Protein AF-W4K540-F1 (afdb_monomer)

Solvent-accessible surface area (backbone atoms only — not comparable to full-atom values): 11872 Å² total; per-residue (Å²): 74,49,41,63,45,67,70,61,52,49,53,48,42,52,51,51,54,50,44,74,77,43,71,82,55,75,74,70,61,73,68,64,78,51,64,88,65,64,70,42,59,30,42,81,37,58,81,57,99,73,63,76,65,48,75,44,62,41,52,71,77,56,87,78,63,102,58,67,64,84,56,75,55,42,93,85,45,66,48,78,29,51,71,96,33,87,79,53,72,75,47,75,38,67,69,54,62,68,61,40,46,44,57,32,40,58,65,51,70,78,42,100,63,85,54,67,64,42,44,50,40,40,18,66,75,70,72,43,54,70,68,54,31,55,46,50,54,52,42,46,44,50,46,45,48,58,59,74,70,49,81,75,60,72,82,81,54,79,79,64,78,71,82,74,79,83,73,72,88,78,77,87,82,87,88,84,82,87,81,87,83,83,83,84,80,133

Nearest PDB structures (foldseek):
  2rn7-assembly1_A  TM=3.144E-01  e=6.213E+00  Shigella flexneri

pLDDT: mean 79.49, std 18.52, range [37.69, 97.5]

Organism: Heterobasidion irregulare (strain TC 32-1) (NCBI:txid747525)

Structure (mmCIF, N/CA/C/O backbone):
data_AF-W4K540-F1
#
_entry.id   AF-W4K540-F1
#
loop_
_atom_site.group_PDB
_atom_site.id
_atom_site.type_symbol
_atom_site.label_atom_id
_atom_site.label_alt_id
_atom_site.label_comp_id
_atom_site.label_asym_id
_atom_site.label_entity_id
_atom_site.label_seq_id
_atom_site.pdbx_PDB_ins_code
_atom_site.Cartn_x
_atom_site.Cartn_y
_atom_site.Cartn_z
_atom_site.occupancy
_atom_site.B_iso_or_equiv
_atom_site.auth_seq_id
_atom_site.auth_comp_id
_atom_site.auth_asym_id
_atom_site.auth_atom_id
_atom_site.pdbx_PDB_model_num
ATOM 1 N N . MET A 1 1 ? -0.107 4.001 -7.225 1.00 93.50 1 MET A N 1
ATOM 2 C CA . MET A 1 1 ? 0.087 4.135 -5.771 1.00 93.50 1 MET A CA 1
ATOM 3 C C . MET A 1 1 ? 1.095 3.100 -5.325 1.00 93.50 1 MET A C 1
ATOM 5 O O . MET A 1 1 ? 1.435 2.230 -6.113 1.00 93.50 1 MET A O 1
ATOM 9 N N . ILE A 1 2 ? 1.597 3.216 -4.105 1.00 95.56 2 ILE A N 1
ATOM 10 C CA . ILE A 1 2 ? 2.434 2.187 -3.494 1.00 95.56 2 ILE A CA 1
ATOM 11 C C . ILE A 1 2 ? 1.617 1.597 -2.349 1.00 95.56 2 ILE A C 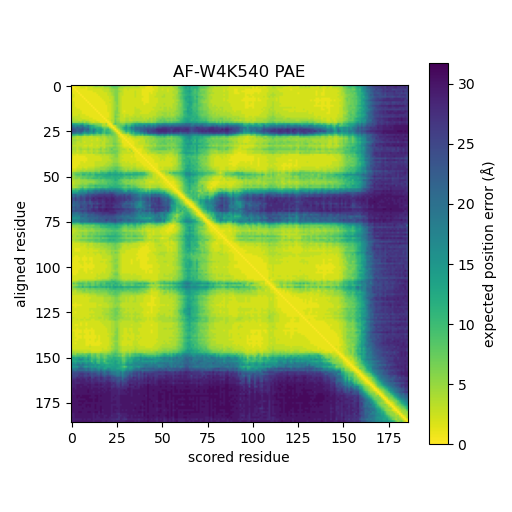1
ATOM 13 O O . ILE A 1 2 ? 0.923 2.348 -1.671 1.00 95.56 2 ILE A O 1
ATOM 17 N N . LEU A 1 3 ? 1.675 0.283 -2.161 1.00 97.00 3 LEU A N 1
ATOM 18 C CA . LEU A 1 3 ? 1.067 -0.397 -1.024 1.00 97.00 3 LEU A CA 1
ATOM 19 C C . LEU A 1 3 ? 2.137 -1.113 -0.194 1.00 97.00 3 LEU A C 1
ATOM 21 O O . LEU A 1 3 ? 3.110 -1.622 -0.767 1.00 97.00 3 LEU A O 1
ATOM 25 N N . PRO A 1 4 ? 1.979 -1.156 1.140 1.00 97.50 4 PRO A N 1
ATOM 26 C CA . PRO A 1 4 ? 2.733 -2.080 1.973 1.00 97.50 4 PRO A CA 1
ATOM 27 C C . PRO A 1 4 ? 2.310 -3.528 1.699 1.00 97.50 4 PRO A C 1
ATOM 29 O O . PRO A 1 4 ? 1.394 -3.807 0.923 1.00 97.50 4 PRO A O 1
ATOM 32 N N . THR A 1 5 ? 3.021 -4.461 2.315 1.00 96.50 5 THR A N 1
ATOM 33 C CA . THR A 1 5 ? 2.683 -5.883 2.274 1.00 96.50 5 THR A CA 1
ATOM 34 C C . THR A 1 5 ? 1.376 -6.182 3.017 1.00 96.50 5 THR A C 1
ATOM 36 O O . THR A 1 5 ? 0.914 -5.383 3.833 1.00 96.50 5 THR A O 1
ATOM 39 N N . LEU A 1 6 ? 0.762 -7.333 2.719 1.00 96.56 6 LEU A N 1
ATOM 40 C CA . LEU A 1 6 ? -0.530 -7.727 3.296 1.00 96.56 6 LEU A CA 1
ATOM 41 C C . LEU A 1 6 ? -0.492 -7.833 4.820 1.00 96.56 6 LEU A C 1
ATOM 43 O O . LEU A 1 6 ? -1.409 -7.354 5.469 1.00 96.56 6 LEU A O 1
ATOM 47 N N . ASP A 1 7 ? 0.586 -8.378 5.383 1.00 95.88 7 ASP A N 1
ATOM 48 C CA . ASP A 1 7 ? 0.791 -8.488 6.830 1.00 95.88 7 ASP A CA 1
ATOM 49 C C . ASP A 1 7 ? 0.720 -7.124 7.523 1.00 95.88 7 ASP A C 1
ATOM 51 O O . ASP A 1 7 ? 0.086 -6.988 8.564 1.00 95.88 7 ASP A O 1
ATOM 55 N N . ILE A 1 8 ? 1.295 -6.090 6.906 1.00 96.06 8 ILE A N 1
ATOM 56 C CA . ILE A 1 8 ? 1.246 -4.731 7.437 1.00 96.06 8 ILE A CA 1
ATOM 57 C C . ILE A 1 8 ? -0.166 -4.145 7.331 1.00 96.06 8 ILE A C 1
ATOM 59 O O . ILE A 1 8 ? -0.617 -3.475 8.259 1.00 96.06 8 ILE A O 1
ATOM 63 N N . ILE A 1 9 ? -0.872 -4.379 6.220 1.00 96.81 9 ILE A N 1
ATOM 64 C CA . ILE A 1 9 ? -2.261 -3.919 6.054 1.00 96.81 9 ILE A CA 1
ATOM 65 C C . ILE A 1 9 ? -3.165 -4.587 7.095 1.00 96.81 9 ILE A C 1
ATOM 67 O O . ILE A 1 9 ? -3.926 -3.897 7.770 1.00 96.81 9 ILE A O 1
ATOM 71 N N . ASP A 1 10 ? -3.037 -5.901 7.264 1.00 95.81 10 ASP A N 1
ATOM 72 C CA . ASP A 1 10 ? -3.840 -6.699 8.190 1.00 95.81 10 ASP A CA 1
ATOM 73 C C . ASP A 1 10 ? -3.582 -6.300 9.641 1.00 95.81 10 ASP A C 1
ATOM 75 O O . ASP A 1 10 ? -4.521 -6.039 10.388 1.00 95.81 10 ASP A O 1
ATOM 79 N N . MET A 1 11 ? -2.317 -6.109 10.009 1.00 94.81 11 MET A N 1
ATOM 80 C CA . MET A 1 11 ? -1.914 -5.576 11.308 1.00 94.81 11 MET A CA 1
ATOM 81 C C . MET A 1 11 ? -2.556 -4.210 11.605 1.00 94.81 11 MET A C 1
ATOM 83 O O . MET A 1 11 ? -3.033 -3.976 12.719 1.00 94.81 11 MET A O 1
ATOM 87 N N . PHE A 1 12 ? -2.609 -3.299 10.625 1.00 94.94 12 PHE A N 1
ATOM 88 C CA . PHE A 1 12 ? -3.301 -2.019 10.793 1.00 94.94 12 PHE A CA 1
ATOM 89 C C . PHE A 1 12 ? -4.811 -2.173 10.914 1.00 94.94 12 PHE A C 1
ATOM 91 O O . PHE A 1 12 ? -5.433 -1.501 11.738 1.00 94.94 12 PHE A O 1
ATOM 98 N N . HIS A 1 13 ? -5.401 -3.045 10.106 1.00 93.69 13 HIS A N 1
ATOM 99 C CA . HIS A 1 13 ? -6.828 -3.307 10.148 1.00 93.69 13 HIS A CA 1
ATOM 100 C C . HIS A 1 13 ? -7.242 -3.894 11.507 1.00 93.69 13 HIS A C 1
ATOM 102 O O . HIS A 1 13 ? -8.195 -3.414 12.121 1.00 93.69 13 HIS A O 1
ATOM 108 N N . ASP A 1 14 ? -6.489 -4.859 12.032 1.00 92.38 14 ASP A N 1
ATOM 109 C CA . ASP A 1 14 ? -6.728 -5.457 13.346 1.00 92.38 14 ASP A CA 1
ATOM 110 C C . ASP A 1 14 ? -6.569 -4.435 14.469 1.00 92.38 14 ASP A C 1
ATOM 112 O O . ASP A 1 14 ? -7.409 -4.357 15.368 1.00 92.38 14 ASP A O 1
ATOM 116 N N . ARG A 1 15 ? -5.554 -3.571 14.374 1.00 90.06 15 ARG A N 1
ATOM 117 C CA . ARG A 1 15 ? -5.385 -2.451 15.301 1.00 90.06 15 ARG A CA 1
ATOM 118 C C . ARG A 1 15 ? -6.611 -1.535 15.327 1.00 90.06 15 ARG A C 1
ATOM 120 O O . ARG A 1 15 ? -7.055 -1.159 16.409 1.00 90.06 15 ARG A O 1
ATOM 127 N N . VAL A 1 16 ? -7.169 -1.180 14.169 1.00 90.69 16 VAL A N 1
ATOM 128 C CA . VAL A 1 16 ? -8.386 -0.351 14.097 1.00 90.69 16 VAL A CA 1
ATOM 129 C C . VAL A 1 16 ? -9.563 -1.056 14.767 1.00 90.69 16 VAL A C 1
ATOM 131 O O . VAL A 1 16 ? -10.246 -0.444 15.582 1.00 90.69 16 VAL A O 1
ATOM 134 N N . ARG A 1 17 ? -9.756 -2.358 14.516 1.00 90.00 17 ARG A N 1
ATOM 135 C CA . ARG A 1 17 ? -10.821 -3.140 15.172 1.00 90.00 17 ARG A CA 1
ATOM 136 C C . ARG A 1 17 ? -10.676 -3.171 16.693 1.00 90.00 17 ARG A C 1
ATOM 138 O O . ARG A 1 17 ? -11.679 -3.082 17.395 1.00 90.00 17 ARG A O 1
ATOM 145 N N . LEU A 1 18 ? -9.451 -3.293 17.208 1.00 87.62 18 LEU A N 1
ATOM 146 C CA . LEU A 1 18 ? -9.187 -3.275 18.650 1.00 87.62 18 LEU A CA 1
ATOM 147 C C . LEU A 1 18 ? -9.539 -1.920 19.277 1.00 87.62 18 LEU A C 1
ATOM 149 O O . LEU A 1 18 ? -10.171 -1.882 20.332 1.00 87.62 18 LEU A O 1
ATOM 153 N N . LEU A 1 19 ? -9.180 -0.818 18.613 1.00 84.50 19 LEU A N 1
ATOM 154 C CA . LEU A 1 19 ? -9.494 0.535 19.082 1.00 84.50 19 LEU A CA 1
ATOM 155 C C . LEU A 1 19 ? -10.999 0.823 19.067 1.00 84.50 19 LEU A C 1
ATOM 157 O O . LEU A 1 19 ? -11.513 1.441 19.996 1.00 84.50 19 LEU A O 1
ATOM 161 N N . GLU A 1 20 ? -11.711 0.348 18.046 1.00 85.44 20 GLU A N 1
ATOM 162 C CA . GLU A 1 20 ? -13.170 0.458 17.971 1.00 85.44 20 GLU A CA 1
ATOM 163 C C . GLU A 1 20 ? -13.872 -0.361 19.068 1.00 85.44 20 GLU A C 1
ATOM 165 O O . GLU A 1 20 ? -14.880 0.082 19.615 1.00 85.44 20 GLU A O 1
ATOM 17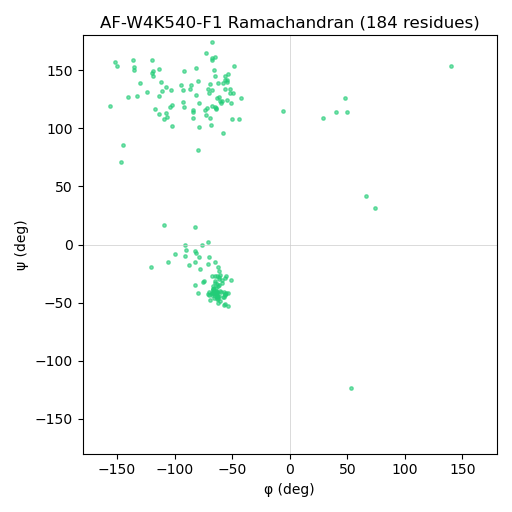0 N N . ALA A 1 21 ? -13.344 -1.543 19.409 1.00 85.62 21 ALA A N 1
ATOM 171 C CA . ALA A 1 21 ? -13.909 -2.403 20.448 1.00 85.62 21 ALA A CA 1
ATOM 172 C C . ALA A 1 21 ? -13.630 -1.894 21.874 1.00 85.62 21 ALA A C 1
ATOM 174 O O . ALA A 1 21 ? -14.440 -2.115 22.774 1.00 85.62 21 ALA A O 1
ATOM 175 N N . SER A 1 22 ? -12.492 -1.227 22.093 1.00 81.62 22 SER A N 1
ATOM 176 C CA . SER A 1 22 ? -12.092 -0.703 23.402 1.00 81.62 22 SER A CA 1
ATOM 177 C C . SER A 1 22 ? -11.338 0.631 23.272 1.00 81.62 22 SER A C 1
ATOM 179 O O . SER A 1 22 ? -10.103 0.658 23.329 1.00 81.62 22 SER A O 1
ATOM 181 N N . PRO A 1 23 ? -12.061 1.766 23.202 1.00 69.88 23 PRO A N 1
ATOM 182 C CA . PRO A 1 23 ? -11.465 3.098 23.043 1.00 69.88 23 PRO A CA 1
ATOM 183 C C . PRO A 1 23 ? -10.595 3.548 24.229 1.00 69.88 23 PRO A C 1
ATOM 185 O O . PRO A 1 23 ? -9.876 4.539 24.137 1.00 69.88 23 PRO A O 1
ATOM 188 N N . THR A 1 24 ? -10.702 2.863 25.373 1.00 61.47 24 THR A N 1
ATOM 189 C CA . THR A 1 24 ? -10.093 3.255 26.653 1.00 61.47 24 THR A CA 1
ATOM 190 C C . THR A 1 24 ? -8.621 2.860 26.777 1.00 61.47 24 THR A C 1
ATOM 192 O O . THR A 1 24 ? -7.928 3.391 27.644 1.00 61.47 24 THR A O 1
ATOM 195 N N . SER A 1 25 ? -8.101 1.972 25.916 1.00 53.97 25 SER A N 1
ATOM 196 C CA . SER A 1 25 ? -6.649 1.826 25.811 1.00 53.97 25 SER A CA 1
ATOM 197 C C . SER A 1 25 ? -6.143 3.067 25.090 1.00 53.97 25 SER A C 1
ATOM 199 O O . SER A 1 25 ? -6.455 3.235 23.911 1.00 53.97 25 SER A O 1
ATOM 201 N N . ALA A 1 26 ? -5.410 3.942 25.784 1.00 55.00 26 ALA A N 1
ATOM 202 C CA . ALA A 1 26 ? -4.642 5.005 25.144 1.00 55.00 26 ALA A CA 1
ATOM 203 C C . ALA A 1 26 ? -3.939 4.379 23.940 1.00 55.00 26 ALA A C 1
ATOM 205 O O . ALA A 1 26 ? -3.096 3.504 24.137 1.00 55.00 26 ALA A O 1
ATOM 206 N N . ALA A 1 27 ? -4.408 4.713 22.734 1.00 62.97 27 ALA A N 1
ATOM 207 C CA . ALA A 1 27 ? -4.079 3.985 21.522 1.00 62.97 27 ALA A CA 1
ATOM 208 C C . ALA A 1 27 ? -2.562 3.839 21.467 1.00 62.97 27 ALA A C 1
ATOM 210 O O . ALA A 1 27 ? -1.871 4.845 21.316 1.00 62.97 27 ALA A O 1
ATOM 211 N N . GLU A 1 28 ? -2.048 2.622 21.690 1.00 71.19 28 GLU A N 1
ATOM 212 C CA . GLU A 1 28 ? -0.606 2.433 21.846 1.00 71.19 28 GLU A CA 1
ATOM 213 C C . GLU A 1 28 ? 0.096 3.075 20.664 1.00 71.19 28 GLU A C 1
ATOM 215 O O . GLU A 1 28 ? -0.370 2.880 19.548 1.00 71.19 28 GLU A O 1
ATOM 220 N N . ASP A 1 29 ? 1.157 3.844 20.885 1.00 80.81 29 ASP A N 1
ATOM 221 C CA . ASP A 1 29 ? 1.843 4.554 19.805 1.00 80.81 29 ASP A CA 1
ATOM 222 C C . ASP A 1 29 ? 1.999 3.658 18.561 1.00 80.81 29 ASP A C 1
ATOM 224 O O . ASP A 1 29 ? 2.501 2.534 18.643 1.00 80.81 29 ASP A O 1
ATOM 228 N N . ILE A 1 30 ? 1.537 4.157 17.409 1.00 84.81 30 ILE A N 1
ATOM 229 C CA . ILE A 1 30 ? 1.604 3.465 16.120 1.00 84.81 30 ILE A CA 1
ATOM 230 C C . ILE A 1 30 ? 3.020 2.961 15.829 1.00 84.81 30 ILE A C 1
ATOM 232 O O . ILE A 1 30 ? 3.182 1.905 15.227 1.00 84.81 30 ILE A O 1
ATOM 236 N N . MET A 1 31 ? 4.043 3.658 16.324 1.00 86.94 31 MET A N 1
ATOM 237 C CA . MET A 1 31 ? 5.442 3.278 16.176 1.00 86.94 31 MET A CA 1
ATOM 238 C C . MET A 1 31 ? 5.795 1.966 16.879 1.00 86.94 31 MET A C 1
ATOM 240 O O . MET A 1 31 ? 6.634 1.220 16.374 1.00 86.94 31 MET A O 1
ATOM 244 N N . LYS A 1 32 ? 5.129 1.631 17.994 1.00 88.06 32 LYS A N 1
ATOM 245 C CA . LYS A 1 32 ? 5.320 0.345 18.688 1.00 88.06 32 LYS A CA 1
ATOM 246 C C . LYS A 1 32 ? 4.907 -0.841 17.825 1.00 88.06 32 LYS A C 1
ATOM 248 O O . LYS A 1 32 ? 5.485 -1.915 17.954 1.00 88.06 32 LYS A O 1
ATOM 253 N N . THR A 1 33 ? 3.972 -0.618 16.904 1.00 87.62 33 THR A N 1
ATOM 254 C CA . THR A 1 33 ? 3.470 -1.633 15.971 1.00 87.62 33 THR A CA 1
ATOM 255 C C . THR A 1 33 ? 4.586 -2.184 15.069 1.00 87.62 33 THR A C 1
ATOM 257 O O . THR A 1 33 ? 4.525 -3.329 14.641 1.00 87.62 33 THR A O 1
ATOM 260 N N . TYR A 1 34 ? 5.645 -1.406 14.817 1.00 89.81 34 TYR A N 1
ATOM 261 C CA . TYR A 1 34 ? 6.777 -1.832 13.984 1.00 89.81 34 TYR A CA 1
ATOM 262 C C . TYR A 1 34 ? 7.919 -2.500 14.765 1.00 89.81 34 TYR A C 1
ATOM 264 O O . TYR A 1 34 ? 8.862 -3.013 14.160 1.00 89.81 34 TYR A O 1
ATOM 272 N N . GLY A 1 35 ? 7.895 -2.451 16.101 1.00 89.19 35 GLY A N 1
ATOM 273 C CA . GLY A 1 35 ? 8.991 -2.928 16.943 1.00 89.19 35 GLY A CA 1
ATOM 274 C C . GLY A 1 35 ? 10.346 -2.306 16.570 1.00 89.19 35 GLY A C 1
ATOM 275 O O . GLY A 1 35 ? 10.519 -1.084 16.556 1.00 89.19 35 GLY A O 1
ATOM 276 N N . SER A 1 36 ? 11.329 -3.157 16.268 1.00 89.88 36 SER A N 1
ATOM 277 C CA . SER A 1 36 ? 12.676 -2.752 15.839 1.00 89.88 36 SER A CA 1
ATOM 278 C C . SER A 1 36 ? 12.829 -2.607 14.321 1.00 89.88 36 SER A C 1
ATOM 280 O O . SER A 1 36 ? 13.913 -2.247 13.856 1.00 89.88 36 SER A O 1
ATOM 282 N N . GLN A 1 37 ? 11.778 -2.855 13.533 1.00 91.94 37 GLN A N 1
ATOM 283 C CA . GLN A 1 37 ? 11.859 -2.785 12.079 1.00 91.94 37 GLN A CA 1
ATOM 284 C C . GLN A 1 37 ? 12.090 -1.342 11.609 1.00 91.94 37 GLN A C 1
ATOM 286 O O . GLN A 1 37 ? 11.448 -0.391 12.062 1.00 91.94 37 GLN A O 1
ATOM 291 N N . ARG A 1 38 ? 13.052 -1.177 10.695 1.00 91.38 38 ARG A N 1
ATOM 292 C CA . ARG A 1 38 ? 13.434 0.126 10.120 1.00 91.38 38 ARG A CA 1
ATOM 293 C C . ARG A 1 38 ? 13.271 0.199 8.610 1.00 91.38 38 ARG A C 1
ATOM 295 O O . ARG A 1 38 ? 13.240 1.303 8.077 1.00 91.38 38 ARG A O 1
ATOM 302 N N . VAL A 1 39 ? 13.195 -0.945 7.933 1.00 94.19 39 VAL A N 1
ATOM 303 C CA . VAL A 1 39 ? 13.034 -1.044 6.480 1.00 94.19 39 VAL A CA 1
ATOM 304 C C . VAL A 1 39 ? 11.798 -1.874 6.185 1.00 94.19 39 VAL A C 1
ATOM 306 O O . VAL A 1 39 ? 11.628 -2.973 6.715 1.00 94.19 39 VAL A O 1
ATOM 309 N N . PHE A 1 40 ? 10.955 -1.343 5.311 1.00 96.19 40 PHE A N 1
ATOM 310 C CA . PHE A 1 40 ? 9.679 -1.932 4.943 1.00 96.19 40 PHE A CA 1
ATOM 311 C C . PHE A 1 40 ? 9.648 -2.238 3.454 1.00 96.19 40 PHE A C 1
ATOM 313 O O . PHE A 1 40 ? 10.267 -1.545 2.640 1.00 96.19 40 PHE A O 1
ATOM 320 N N . LYS A 1 41 ? 8.922 -3.302 3.119 1.00 96.12 41 LYS A N 1
ATOM 321 C CA . LYS A 1 41 ? 8.721 -3.769 1.754 1.00 96.12 41 LYS A CA 1
ATOM 322 C C . LYS A 1 41 ? 7.427 -3.188 1.203 1.00 96.12 41 LYS A C 1
ATOM 324 O O . LYS A 1 41 ? 6.390 -3.202 1.860 1.00 96.12 41 LYS A O 1
ATOM 329 N N . TYR A 1 42 ? 7.496 -2.749 -0.041 1.00 97.19 42 TYR A N 1
ATOM 330 C CA . TYR A 1 42 ? 6.403 -2.103 -0.736 1.00 97.19 42 TYR A CA 1
ATOM 331 C C . TYR A 1 42 ? 6.256 -2.612 -2.164 1.00 97.19 42 TYR A C 1
ATOM 333 O O . TYR A 1 42 ? 7.195 -3.136 -2.776 1.00 97.19 42 TYR A O 1
ATOM 341 N N . ARG A 1 43 ? 5.062 -2.415 -2.713 1.00 95.69 43 ARG A N 1
ATOM 342 C CA . ARG A 1 43 ? 4.701 -2.791 -4.074 1.00 95.69 43 ARG A CA 1
ATOM 343 C C . ARG A 1 43 ? 4.049 -1.628 -4.812 1.00 95.69 43 ARG A C 1
ATOM 345 O O . ARG A 1 43 ? 3.233 -0.907 -4.244 1.00 95.69 43 ARG A O 1
ATOM 352 N N . LEU A 1 44 ? 4.407 -1.448 -6.080 1.00 95.44 44 LEU A N 1
ATOM 353 C CA . LEU A 1 44 ? 3.770 -0.466 -6.951 1.00 95.44 44 LEU A CA 1
ATOM 354 C C . LEU A 1 44 ? 2.460 -1.038 -7.500 1.00 95.44 44 LEU A C 1
ATOM 356 O O . LEU A 1 44 ? 2.460 -2.112 -8.084 1.00 95.44 44 LEU A O 1
ATOM 360 N N . ILE A 1 45 ? 1.376 -0.277 -7.367 1.00 94.50 45 ILE A N 1
ATOM 361 C CA . ILE A 1 45 ? 0.082 -0.544 -7.997 1.00 94.50 45 ILE A CA 1
ATOM 362 C C . ILE A 1 45 ? -0.191 0.558 -9.031 1.00 94.50 45 I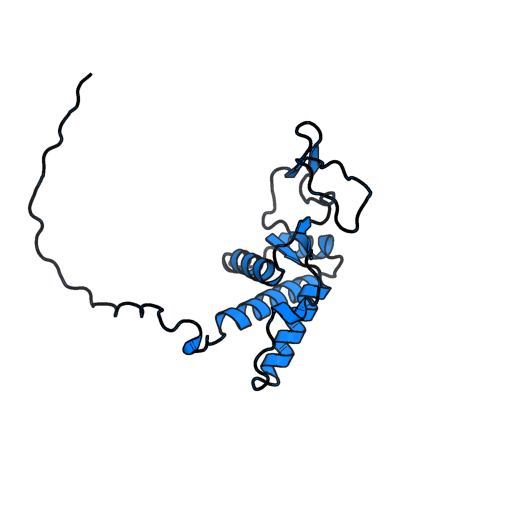LE A C 1
ATOM 364 O O . ILE A 1 45 ? -0.375 1.724 -8.642 1.00 94.50 45 ILE A O 1
ATOM 368 N N . PRO A 1 46 ? -0.204 0.253 -10.338 1.00 92.94 46 PRO A N 1
ATOM 369 C CA . PRO A 1 46 ? -0.554 1.217 -11.376 1.00 92.94 46 PRO A CA 1
ATOM 370 C C . PRO A 1 46 ? -1.968 1.771 -11.181 1.00 92.94 46 PRO A C 1
ATOM 372 O O . PRO A 1 46 ? -2.938 1.027 -11.134 1.00 92.94 46 PRO A O 1
ATOM 375 N N . LEU A 1 47 ? -2.095 3.098 -11.072 1.00 91.31 47 LEU A N 1
ATOM 376 C CA . LEU A 1 47 ? -3.413 3.754 -10.997 1.00 91.31 47 LEU A CA 1
ATOM 377 C C . LEU A 1 47 ? -3.996 4.071 -12.370 1.00 91.31 47 LEU A C 1
ATOM 379 O O . LEU A 1 47 ? -5.188 4.330 -12.485 1.00 91.31 47 LEU A O 1
ATOM 383 N N . ARG A 1 48 ? -3.160 4.070 -13.406 1.00 88.31 48 ARG A N 1
ATOM 384 C CA . ARG A 1 48 ? -3.552 4.306 -14.793 1.00 88.31 48 ARG A CA 1
ATOM 385 C C . ARG A 1 48 ? -3.344 3.022 -15.582 1.00 88.31 48 ARG A C 1
ATOM 387 O O . ARG A 1 48 ? -2.457 2.234 -15.254 1.00 88.31 48 ARG A O 1
ATOM 394 N N . ASP A 1 49 ? -4.152 2.858 -16.613 1.00 82.25 49 ASP A N 1
ATOM 395 C CA . ASP A 1 49 ? -4.111 1.754 -17.573 1.00 82.25 49 ASP A CA 1
ATOM 396 C C . ASP A 1 49 ? -2.886 1.822 -18.502 1.00 82.25 49 ASP A C 1
ATOM 398 O O . ASP A 1 49 ? -2.529 0.837 -19.142 1.00 82.25 49 ASP A O 1
ATOM 402 N N . LYS A 1 50 ? -2.223 2.984 -18.577 1.00 83.00 50 LYS A N 1
ATOM 403 C CA . LYS A 1 50 ? -0.985 3.188 -19.335 1.00 83.00 50 LYS A CA 1
ATOM 404 C C . LYS A 1 50 ? -0.018 4.081 -18.569 1.00 83.00 50 LYS A C 1
ATOM 406 O O . LYS A 1 50 ? -0.355 5.196 -18.165 1.00 83.00 50 LYS A O 1
ATOM 411 N N . LEU A 1 51 ? 1.208 3.596 -18.394 1.00 86.88 51 LEU A N 1
ATOM 412 C CA . LEU A 1 51 ? 2.315 4.335 -17.791 1.00 86.88 51 LEU A CA 1
ATOM 413 C C . LEU A 1 51 ? 3.585 4.136 -18.619 1.00 86.88 51 LEU A C 1
ATOM 415 O O . LEU A 1 51 ? 3.767 3.102 -19.261 1.00 86.88 51 LEU A O 1
ATOM 419 N N . THR A 1 52 ? 4.462 5.139 -18.607 1.00 90.19 52 THR A N 1
ATOM 420 C CA . THR A 1 52 ? 5.791 5.031 -19.215 1.00 90.19 52 THR A CA 1
ATOM 421 C C . THR A 1 52 ? 6.651 4.032 -18.450 1.00 90.19 52 THR A C 1
ATOM 423 O O . THR A 1 52 ? 6.406 3.752 -17.275 1.00 90.19 52 THR A O 1
ATOM 426 N N . ASN A 1 53 ? 7.686 3.516 -19.112 1.00 91.31 53 ASN A N 1
ATOM 427 C CA . ASN A 1 53 ? 8.638 2.605 -18.486 1.00 91.31 53 ASN A CA 1
ATOM 428 C C . ASN A 1 53 ? 9.258 3.244 -17.237 1.00 91.31 53 ASN A C 1
ATOM 430 O O . ASN A 1 53 ? 9.580 4.434 -17.231 1.00 91.31 53 ASN A O 1
ATOM 434 N N . ILE A 1 54 ? 9.463 2.433 -16.204 1.00 90.81 54 ILE A N 1
ATOM 435 C CA . ILE A 1 54 ? 10.217 2.827 -15.019 1.00 90.81 54 ILE A CA 1
ATOM 436 C C . ILE A 1 54 ? 11.665 2.430 -15.256 1.00 90.81 54 ILE A C 1
ATOM 438 O O . ILE A 1 54 ? 11.970 1.251 -15.426 1.00 90.81 54 ILE A O 1
ATOM 442 N N . ILE A 1 55 ? 12.547 3.422 -15.264 1.00 90.19 55 ILE A N 1
ATOM 443 C CA . ILE A 1 55 ? 13.988 3.207 -15.327 1.00 90.19 55 ILE A CA 1
ATOM 444 C C . ILE A 1 55 ? 14.517 3.167 -13.899 1.00 90.19 55 ILE A C 1
ATOM 446 O O . ILE A 1 55 ? 14.324 4.111 -13.131 1.00 90.19 55 ILE A O 1
ATOM 450 N N . ARG A 1 56 ? 15.167 2.064 -13.533 1.00 86.56 56 ARG A N 1
ATOM 451 C CA . ARG A 1 56 ? 15.814 1.892 -12.238 1.00 86.56 56 ARG A CA 1
ATOM 452 C C . ARG A 1 56 ? 17.306 1.707 -12.450 1.00 86.56 56 ARG A C 1
ATOM 454 O O . ARG A 1 56 ? 17.728 0.710 -13.021 1.00 86.56 56 ARG A O 1
ATOM 461 N N . TYR A 1 57 ? 18.094 2.645 -11.944 1.00 84.62 57 TYR A N 1
ATOM 462 C CA . TYR A 1 57 ? 19.543 2.493 -11.906 1.00 84.62 57 TYR A CA 1
ATOM 463 C C . TYR A 1 57 ? 19.925 1.419 -10.890 1.00 84.62 57 TYR A C 1
ATOM 465 O O . TYR A 1 57 ? 19.440 1.412 -9.749 1.00 84.62 57 TYR A O 1
ATOM 473 N N . ASN A 1 58 ? 20.765 0.492 -11.329 1.00 78.56 58 ASN A N 1
ATOM 474 C CA . ASN A 1 58 ? 21.288 -0.571 -10.500 1.00 78.56 58 ASN A CA 1
ATOM 475 C C . ASN A 1 58 ? 22.242 0.046 -9.473 1.00 78.56 58 ASN A C 1
ATOM 477 O O . ASN A 1 58 ? 23.034 0.942 -9.774 1.00 78.56 58 ASN A O 1
ATOM 481 N N . ARG A 1 59 ? 22.147 -0.426 -8.231 1.00 69.94 59 ARG A N 1
ATOM 482 C CA . ARG A 1 59 ? 23.153 -0.129 -7.211 1.00 69.94 59 ARG A CA 1
ATOM 483 C C . ARG A 1 59 ? 24.031 -1.362 -7.060 1.00 69.94 59 ARG A C 1
ATOM 485 O O . ARG A 1 59 ? 23.463 -2.451 -6.941 1.00 69.94 59 ARG A O 1
ATOM 492 N N . PRO A 1 60 ? 25.364 -1.214 -7.046 1.00 64.88 60 PRO A N 1
ATOM 493 C CA . PRO A 1 60 ? 26.234 -2.326 -6.708 1.00 64.88 60 PRO A CA 1
ATOM 494 C C . PRO A 1 60 ? 25.884 -2.796 -5.292 1.00 64.88 60 PRO A C 1
ATOM 496 O O . PRO A 1 60 ? 25.880 -2.009 -4.346 1.00 64.88 60 PRO A O 1
ATOM 499 N N . VAL A 1 61 ? 25.511 -4.069 -5.164 1.00 59.66 61 VAL A N 1
ATOM 500 C CA . VAL A 1 61 ? 25.242 -4.697 -3.869 1.00 59.66 61 VAL A CA 1
ATOM 501 C C . VAL A 1 61 ? 26.582 -5.161 -3.320 1.00 59.66 61 VAL A C 1
ATOM 503 O O . VAL A 1 61 ? 27.156 -6.117 -3.839 1.00 59.66 61 VAL A O 1
ATOM 506 N N . VAL A 1 62 ? 27.092 -4.499 -2.283 1.00 56.25 62 VAL A N 1
ATOM 507 C CA . VAL A 1 62 ? 28.172 -5.079 -1.479 1.00 56.25 62 VAL A CA 1
ATOM 508 C C . VAL A 1 62 ? 27.527 -6.087 -0.533 1.00 56.25 62 VAL A C 1
ATOM 510 O O . VAL A 1 62 ? 26.592 -5.765 0.194 1.00 56.25 62 VAL A O 1
ATOM 513 N N . VAL A 1 63 ? 27.974 -7.338 -0.626 1.00 55.34 63 VAL A N 1
ATOM 514 C CA . VAL A 1 63 ? 27.351 -8.518 0.003 1.00 55.34 63 VAL A CA 1
ATOM 515 C C . VAL A 1 63 ? 27.638 -8.595 1.515 1.00 55.34 63 VAL A C 1
ATOM 517 O O . VAL A 1 63 ? 27.157 -9.496 2.197 1.00 55.34 63 VAL A O 1
ATOM 520 N N . GLU A 1 64 ? 28.381 -7.643 2.077 1.00 47.69 64 GLU A N 1
ATOM 521 C CA . GLU A 1 64 ? 28.759 -7.648 3.489 1.00 47.69 64 G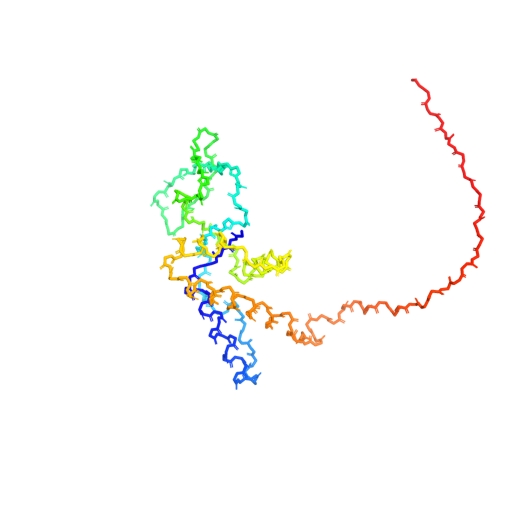LU A CA 1
ATOM 522 C C . GLU A 1 64 ? 27.894 -6.678 4.306 1.00 47.69 64 GLU A C 1
ATOM 524 O O . GLU A 1 64 ? 28.103 -5.471 4.289 1.00 47.69 64 GLU A O 1
ATOM 529 N N . GLY A 1 65 ? 26.917 -7.221 5.040 1.00 52.84 65 GLY A N 1
ATOM 530 C CA . GLY A 1 65 ? 26.161 -6.494 6.066 1.00 52.84 65 GLY A CA 1
ATOM 531 C C . GLY A 1 65 ? 24.657 -6.815 6.101 1.00 52.84 65 GLY A C 1
ATOM 532 O O . GLY A 1 65 ? 24.078 -7.200 5.087 1.00 52.84 65 GLY A O 1
ATOM 533 N N . PRO A 1 66 ? 23.979 -6.654 7.259 1.00 52.44 66 PRO A N 1
ATOM 534 C CA . PRO A 1 66 ? 22.532 -6.884 7.395 1.00 52.44 66 PRO A CA 1
ATOM 535 C C . PRO A 1 66 ? 21.674 -5.832 6.670 1.00 52.44 66 PRO A C 1
ATOM 537 O O . PRO A 1 66 ? 20.466 -6.013 6.519 1.00 52.44 66 PRO A O 1
ATOM 540 N N . TYR A 1 67 ? 22.296 -4.745 6.214 1.00 54.34 67 TYR A N 1
ATOM 541 C CA . TYR A 1 67 ? 21.703 -3.724 5.366 1.00 54.34 67 TYR A CA 1
ATOM 542 C C . TYR A 1 67 ? 22.683 -3.454 4.223 1.00 54.34 67 TYR A C 1
ATOM 544 O O . TYR A 1 67 ? 23.853 -3.216 4.509 1.00 54.34 67 TYR A O 1
ATOM 552 N N . PRO A 1 68 ? 22.255 -3.500 2.951 1.00 53.91 68 PRO A N 1
ATOM 553 C CA . PRO A 1 68 ? 23.137 -3.150 1.851 1.00 53.91 68 PRO A CA 1
ATOM 554 C C . PRO A 1 68 ? 23.504 -1.671 1.980 1.00 53.91 68 PRO A C 1
ATOM 556 O O . PRO A 1 68 ? 22.622 -0.807 1.921 1.00 53.91 68 PRO A O 1
ATOM 559 N N . ASP A 1 69 ? 24.791 -1.389 2.174 1.00 49.78 69 ASP A N 1
ATOM 560 C CA . ASP A 1 69 ? 25.317 -0.029 2.152 1.00 49.78 69 ASP A CA 1
ATOM 561 C C . ASP A 1 69 ? 24.866 0.679 0.867 1.00 49.78 69 ASP A C 1
ATOM 563 O O . ASP A 1 69 ? 24.938 0.145 -0.246 1.00 49.78 69 ASP A O 1
ATOM 567 N N . ILE A 1 70 ? 24.320 1.885 1.028 1.00 53.12 70 ILE A N 1
ATOM 568 C CA . ILE A 1 70 ? 23.708 2.650 -0.057 1.00 53.12 70 ILE A CA 1
ATOM 569 C C . ILE A 1 70 ? 24.825 3.318 -0.863 1.00 53.12 70 ILE A C 1
ATOM 571 O O . ILE A 1 70 ? 25.112 4.501 -0.692 1.00 53.12 70 ILE A O 1
ATOM 575 N N . PHE A 1 71 ? 25.444 2.575 -1.776 1.00 56.34 71 PHE A N 1
ATOM 576 C CA . PHE A 1 71 ? 26.299 3.184 -2.790 1.00 56.34 71 PHE A CA 1
ATOM 577 C C . PHE A 1 71 ? 25.457 4.069 -3.732 1.00 56.34 71 PHE A C 1
ATOM 579 O O . PHE A 1 71 ? 24.254 3.808 -3.945 1.00 56.34 71 PHE A O 1
ATOM 586 N N . PRO A 1 72 ? 26.050 5.143 -4.293 1.00 60.34 72 PRO A N 1
ATOM 587 C CA . PRO A 1 72 ? 25.429 5.864 -5.395 1.00 60.34 72 PRO A CA 1
ATOM 588 C C . PRO A 1 72 ? 25.120 4.876 -6.525 1.00 60.34 72 PRO A C 1
ATOM 590 O O . PRO A 1 72 ? 25.852 3.911 -6.749 1.00 60.34 72 PRO A O 1
ATOM 593 N N . ALA A 1 73 ? 23.978 5.065 -7.184 1.00 60.97 73 ALA A N 1
ATOM 594 C CA . ALA A 1 73 ? 23.592 4.193 -8.283 1.00 60.97 73 ALA A CA 1
ATOM 595 C C . ALA A 1 73 ? 24.619 4.310 -9.416 1.00 60.97 73 ALA A C 1
ATOM 597 O O . ALA A 1 73 ? 25.085 5.413 -9.702 1.00 60.97 73 ALA A O 1
ATOM 598 N N . ALA A 1 74 ? 24.978 3.187 -10.039 1.00 64.56 74 ALA A N 1
ATOM 599 C CA . ALA A 1 74 ? 25.857 3.216 -11.196 1.00 64.56 74 ALA A CA 1
ATOM 600 C C . ALA A 1 74 ? 25.121 3.951 -12.324 1.00 64.56 74 ALA A C 1
ATOM 602 O O . ALA A 1 74 ? 24.048 3.522 -12.747 1.00 64.56 74 ALA A O 1
ATOM 603 N N . GLU A 1 75 ? 25.669 5.073 -12.794 1.00 65.38 75 GLU A N 1
ATOM 604 C CA . GLU A 1 75 ? 25.002 5.931 -13.788 1.00 65.38 75 GLU A CA 1
ATOM 605 C C . GLU A 1 75 ? 24.762 5.214 -15.129 1.00 65.38 75 GLU A C 1
ATOM 607 O O . GLU A 1 75 ? 23.905 5.619 -15.913 1.00 65.38 75 GLU A O 1
ATOM 612 N N . THR A 1 76 ? 25.493 4.128 -15.386 1.00 68.12 76 THR A N 1
ATOM 613 C CA . THR A 1 76 ? 25.507 3.410 -16.665 1.00 68.12 76 THR A CA 1
ATOM 614 C C . THR A 1 76 ? 24.757 2.080 -16.651 1.00 68.12 76 THR A C 1
ATOM 616 O O . THR A 1 76 ? 24.437 1.562 -17.720 1.00 68.12 76 THR A O 1
ATOM 619 N N . GLU A 1 77 ? 24.422 1.534 -15.480 1.00 80.88 77 GLU A N 1
ATOM 620 C CA . GLU A 1 77 ? 23.676 0.281 -15.375 1.00 80.88 77 GLU A CA 1
ATOM 621 C C . GLU A 1 77 ? 22.252 0.554 -14.911 1.00 80.88 77 GLU A C 1
ATOM 623 O O . GLU A 1 77 ? 22.013 0.959 -13.774 1.00 80.88 77 GLU A O 1
ATOM 628 N N . PHE A 1 78 ? 21.278 0.305 -15.783 1.00 86.06 78 PHE A N 1
ATOM 629 C CA . PHE A 1 78 ? 19.870 0.440 -15.441 1.00 86.06 78 PHE A CA 1
ATOM 630 C C . PHE A 1 78 ? 19.050 -0.740 -15.947 1.00 86.06 78 PHE A C 1
ATOM 632 O O . PHE A 1 78 ? 19.353 -1.374 -16.955 1.00 86.06 78 PHE A O 1
ATOM 639 N N . SER A 1 79 ? 17.956 -0.996 -15.245 1.00 89.31 79 SER A N 1
ATOM 640 C CA . SER A 1 79 ? 16.882 -1.879 -15.669 1.00 89.31 79 SER A CA 1
ATOM 641 C C . SER A 1 79 ? 15.666 -1.041 -16.056 1.00 89.31 79 SER A C 1
ATOM 643 O O . SER A 1 79 ? 15.300 -0.078 -15.381 1.00 89.31 79 SER A O 1
ATOM 645 N N . ALA A 1 80 ? 15.046 -1.387 -17.183 1.00 91.69 80 ALA A N 1
ATOM 646 C CA . ALA A 1 80 ? 13.804 -0.774 -17.633 1.00 91.69 80 ALA A CA 1
ATOM 647 C C . ALA A 1 80 ? 12.643 -1.739 -17.379 1.00 91.69 80 ALA A C 1
ATOM 649 O O . ALA A 1 80 ? 12.591 -2.830 -17.948 1.00 91.69 80 ALA A O 1
ATOM 650 N N . HIS A 1 81 ? 11.691 -1.320 -16.555 1.00 92.00 81 HIS A N 1
ATOM 651 C CA . HIS A 1 81 ? 10.487 -2.080 -16.244 1.00 92.00 81 HIS A CA 1
ATOM 652 C C . HIS A 1 81 ? 9.317 -1.501 -17.031 1.00 92.00 81 HIS A C 1
ATOM 654 O O . HIS A 1 81 ? 8.992 -0.318 -16.901 1.00 92.00 81 HIS A O 1
ATOM 660 N N . LYS A 1 82 ? 8.701 -2.326 -17.876 1.00 91.12 82 LYS A N 1
ATOM 661 C CA . LYS A 1 82 ? 7.568 -1.934 -18.722 1.00 91.12 82 LYS A CA 1
ATOM 662 C C . LYS A 1 82 ? 6.255 -2.212 -18.004 1.00 91.12 82 LYS A C 1
ATOM 664 O O . LYS A 1 82 ? 6.184 -3.168 -17.240 1.00 91.12 82 LYS A O 1
ATOM 669 N N . TYR A 1 83 ? 5.231 -1.412 -18.286 1.00 87.56 83 TYR A N 1
ATOM 670 C CA . TYR A 1 83 ? 3.862 -1.667 -17.834 1.00 87.56 83 TYR A CA 1
ATOM 671 C C . TYR A 1 83 ? 3.392 -3.076 -18.273 1.00 87.56 83 TYR A C 1
ATOM 673 O O . TYR A 1 83 ? 3.702 -3.456 -19.406 1.00 87.56 83 TYR A O 1
ATOM 681 N N . PRO A 1 84 ? 2.664 -3.838 -17.430 1.00 87.19 84 PRO A N 1
ATOM 682 C CA . PRO A 1 84 ? 2.099 -3.472 -1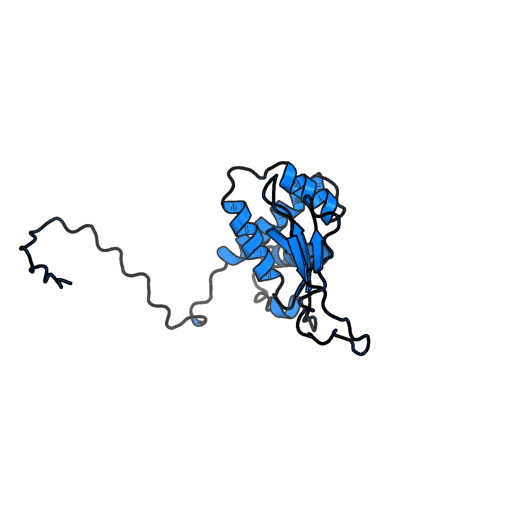6.119 1.00 87.19 84 PRO A CA 1
ATOM 683 C C . PRO A 1 84 ? 3.070 -3.565 -14.927 1.00 87.19 84 PRO A C 1
ATOM 685 O O . PRO A 1 84 ? 2.658 -3.419 -13.781 1.00 87.19 84 PRO A O 1
ATOM 688 N N . PHE A 1 85 ? 4.372 -3.663 -15.202 1.00 89.31 85 PHE A N 1
ATOM 689 C CA . PHE A 1 85 ? 5.475 -3.718 -14.239 1.00 89.31 85 PHE A CA 1
ATOM 690 C C . PHE A 1 85 ? 5.616 -5.053 -13.507 1.00 89.31 85 PHE A C 1
ATOM 692 O O . PHE A 1 85 ? 6.150 -5.088 -12.401 1.00 89.31 85 PHE A O 1
ATOM 699 N N . ASP A 1 86 ? 5.259 -6.158 -14.160 1.00 82.88 86 ASP A N 1
ATOM 700 C CA . ASP A 1 86 ? 5.416 -7.522 -13.622 1.00 82.88 86 ASP A CA 1
ATOM 701 C C . ASP A 1 86 ? 6.865 -7.845 -13.231 1.00 82.88 86 ASP A C 1
ATOM 703 O O . ASP A 1 86 ? 7.132 -8.624 -12.319 1.00 82.88 86 ASP A O 1
ATOM 707 N N . THR A 1 87 ? 7.826 -7.211 -13.909 1.00 85.88 87 THR A N 1
ATOM 708 C CA . THR A 1 87 ? 9.259 -7.379 -13.646 1.00 85.88 87 THR A CA 1
ATOM 709 C C . THR A 1 87 ? 9.813 -6.393 -12.623 1.00 85.88 87 THR A C 1
ATOM 711 O O . THR A 1 87 ? 10.999 -6.470 -12.301 1.00 85.88 87 THR A O 1
ATOM 714 N N . LEU A 1 88 ? 9.014 -5.435 -12.136 1.00 90.31 88 LEU A N 1
ATOM 715 C CA . LEU A 1 88 ? 9.480 -4.448 -11.168 1.00 90.31 88 LEU A CA 1
ATOM 716 C C . LEU A 1 88 ? 9.628 -5.121 -9.793 1.00 90.31 88 LEU A C 1
ATOM 718 O O . LEU A 1 88 ? 8.638 -5.559 -9.195 1.00 90.31 88 LEU A O 1
ATOM 722 N N . PRO A 1 89 ? 10.854 -5.207 -9.252 1.00 90.31 89 PRO A N 1
ATOM 723 C CA . PRO A 1 89 ? 11.074 -5.806 -7.944 1.00 90.31 89 PRO A CA 1
ATOM 724 C C . PRO A 1 89 ? 10.394 -4.989 -6.831 1.00 90.31 89 PRO A C 1
ATOM 726 O O . PRO A 1 89 ? 10.107 -3.800 -7.008 1.00 90.31 89 PRO A O 1
ATOM 729 N N . PRO A 1 90 ? 10.172 -5.594 -5.650 1.00 92.69 90 PRO A N 1
ATOM 730 C CA . PRO A 1 90 ? 9.693 -4.863 -4.486 1.00 92.69 90 PRO A CA 1
ATOM 731 C C . PRO A 1 90 ? 10.576 -3.653 -4.162 1.00 92.69 90 PRO A C 1
ATOM 733 O O . PRO A 1 90 ? 11.799 -3.681 -4.336 1.00 92.69 90 PRO A O 1
ATOM 736 N N . LEU A 1 91 ? 9.944 -2.605 -3.644 1.00 92.94 91 LEU A N 1
ATOM 737 C CA . LEU A 1 91 ? 10.631 -1.414 -3.161 1.00 92.94 91 LEU A CA 1
ATOM 738 C C . LEU A 1 91 ? 10.908 -1.584 -1.667 1.00 92.94 91 LE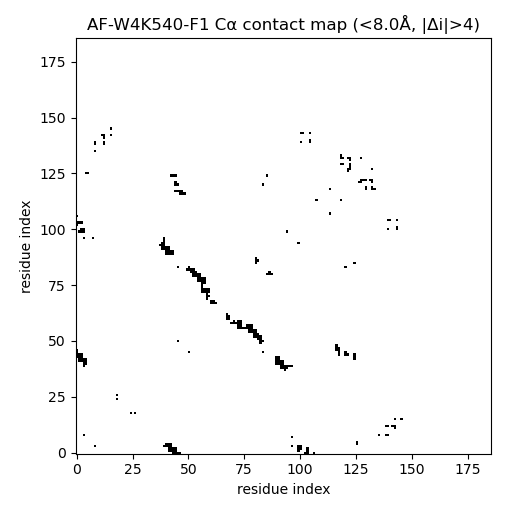U A C 1
ATOM 740 O O . LEU A 1 91 ? 10.011 -1.950 -0.913 1.00 92.94 91 LEU A O 1
ATOM 744 N N . TYR A 1 92 ? 12.135 -1.297 -1.244 1.00 93.06 92 TYR A N 1
ATOM 745 C CA . TYR A 1 92 ? 12.535 -1.314 0.161 1.00 93.06 92 TYR A CA 1
ATOM 746 C C . TYR A 1 92 ? 12.860 0.112 0.586 1.00 93.06 92 TYR A C 1
ATOM 748 O O . TYR A 1 92 ? 13.599 0.808 -0.111 1.00 93.06 92 TYR A O 1
ATOM 756 N N . SER A 1 93 ? 12.262 0.575 1.681 1.00 93.06 93 SER A N 1
ATOM 757 C CA . SER A 1 93 ? 12.417 1.958 2.131 1.00 93.06 93 SER A CA 1
ATOM 758 C C . SER A 1 93 ? 12.259 2.097 3.642 1.00 93.06 93 SER A C 1
ATOM 760 O O . SER A 1 93 ? 11.601 1.279 4.284 1.00 93.06 93 SER A O 1
ATOM 762 N N . HIS A 1 94 ? 12.835 3.168 4.185 1.00 94.31 94 HIS A N 1
ATOM 763 C CA . HIS A 1 94 ? 12.644 3.619 5.564 1.00 94.31 94 HIS A CA 1
ATOM 764 C C . HIS A 1 94 ? 11.363 4.437 5.767 1.00 94.31 94 HIS A C 1
ATOM 766 O O . HIS A 1 94 ? 11.023 4.767 6.902 1.00 94.31 94 HIS A O 1
ATOM 772 N N . VAL A 1 95 ? 10.649 4.782 4.687 1.00 95.94 95 VAL A N 1
ATOM 773 C CA . VAL A 1 95 ? 9.318 5.392 4.802 1.00 95.94 95 VAL A CA 1
ATOM 774 C C . VAL A 1 95 ? 8.442 4.460 5.632 1.00 95.94 95 VAL A C 1
ATOM 776 O O . VAL A 1 95 ? 8.458 3.251 5.406 1.00 95.94 95 VAL A O 1
ATOM 779 N N . LEU A 1 96 ? 7.705 5.010 6.595 1.00 96.31 96 LEU A N 1
ATOM 780 C CA . LEU A 1 96 ? 6.862 4.226 7.491 1.00 96.31 96 LEU A CA 1
ATOM 781 C C . LEU A 1 96 ? 5.541 3.844 6.802 1.00 96.31 96 LEU A C 1
ATOM 783 O O . LEU A 1 96 ? 4.957 4.688 6.112 1.00 96.31 96 LEU A O 1
ATOM 787 N N . PRO A 1 97 ? 5.021 2.620 7.007 1.00 97.31 97 PRO A N 1
ATOM 788 C CA . PRO A 1 97 ? 3.868 2.139 6.252 1.00 97.31 97 PRO A CA 1
ATOM 789 C C . PRO A 1 97 ? 2.600 2.980 6.371 1.00 97.31 97 PRO A C 1
ATOM 791 O O . PRO A 1 97 ? 1.863 3.106 5.396 1.00 97.31 97 PRO A O 1
ATOM 794 N N . HIS A 1 98 ? 2.350 3.597 7.525 1.00 95.50 98 HIS A N 1
ATOM 795 C CA . HIS A 1 98 ? 1.174 4.445 7.707 1.00 95.50 98 HIS A CA 1
ATOM 796 C C . HIS A 1 98 ? 1.160 5.670 6.774 1.00 95.50 98 HIS A C 1
ATOM 798 O O . HIS A 1 98 ? 0.110 6.006 6.232 1.00 95.50 98 HIS A O 1
ATOM 804 N N . PHE A 1 99 ? 2.319 6.274 6.477 1.00 96.00 99 PHE A N 1
ATOM 805 C CA . PHE A 1 99 ? 2.409 7.343 5.474 1.00 96.00 99 PHE A CA 1
ATOM 806 C C . PHE A 1 99 ? 2.117 6.834 4.059 1.00 96.00 99 PHE A C 1
ATOM 808 O O . PHE A 1 99 ? 1.501 7.533 3.255 1.00 96.00 99 PHE A O 1
ATOM 815 N N . VAL A 1 100 ? 2.530 5.601 3.752 1.00 97.44 100 VAL A N 1
ATOM 816 C CA . VAL A 1 100 ? 2.246 4.970 2.456 1.00 97.44 100 VAL A CA 1
ATOM 817 C C . VAL A 1 100 ? 0.753 4.687 2.307 1.00 97.44 100 VAL A C 1
ATOM 819 O O . VAL A 1 100 ? 0.189 4.990 1.258 1.00 97.44 100 VAL A O 1
ATOM 822 N N . ILE A 1 101 ? 0.105 4.167 3.354 1.00 96.94 101 ILE A N 1
ATOM 823 C CA . ILE A 1 101 ? -1.346 3.934 3.387 1.00 96.94 101 ILE A CA 1
ATOM 824 C C . ILE A 1 101 ? -2.103 5.252 3.206 1.00 96.94 101 ILE A C 1
ATOM 826 O O . ILE A 1 101 ? -2.972 5.324 2.339 1.00 96.94 101 ILE A O 1
ATOM 830 N N . ALA A 1 102 ? -1.738 6.302 3.949 1.00 95.88 102 ALA A N 1
ATOM 831 C CA . ALA A 1 102 ? -2.366 7.616 3.821 1.00 95.88 102 ALA A CA 1
ATOM 832 C C . ALA A 1 102 ? -2.286 8.143 2.383 1.00 95.88 102 ALA A C 1
ATOM 834 O O . ALA A 1 102 ? -3.305 8.449 1.764 1.00 95.88 102 ALA A O 1
ATOM 835 N N . ASN A 1 103 ? -1.088 8.131 1.796 1.00 95.94 103 ASN A N 1
ATOM 836 C CA . ASN A 1 103 ? -0.893 8.585 0.426 1.00 95.94 103 ASN A CA 1
ATOM 837 C C . ASN A 1 103 ? -1.613 7.712 -0.620 1.00 95.94 103 ASN A C 1
ATOM 839 O O . ASN A 1 103 ? -2.029 8.208 -1.670 1.00 95.94 103 ASN A O 1
ATOM 843 N N . ALA A 1 104 ? -1.728 6.403 -0.379 1.00 95.75 104 ALA A N 1
ATOM 844 C CA . ALA A 1 104 ? -2.469 5.503 -1.254 1.00 95.75 104 ALA A CA 1
ATOM 845 C C . ALA A 1 104 ? -3.962 5.843 -1.250 1.00 95.75 104 ALA A C 1
ATOM 847 O O . ALA A 1 104 ? -4.558 5.970 -2.318 1.00 95.75 104 ALA A O 1
ATOM 848 N N . VAL A 1 105 ? -4.539 6.050 -0.067 1.00 94.81 105 VAL A N 1
ATOM 849 C CA . VAL A 1 105 ? -5.958 6.370 0.099 1.00 94.81 105 VAL A CA 1
ATOM 850 C C . VAL A 1 105 ? -6.301 7.744 -0.473 1.00 94.81 105 VAL A C 1
ATOM 852 O O . VAL A 1 105 ? -7.290 7.856 -1.191 1.00 94.81 105 VAL A O 1
ATOM 855 N N . GLU A 1 106 ? -5.464 8.763 -0.274 1.00 92.81 106 GLU A N 1
ATOM 856 C CA . GLU A 1 106 ? -5.646 10.084 -0.903 1.00 92.81 106 GLU A CA 1
ATOM 857 C C . GLU A 1 106 ? -5.742 9.994 -2.432 1.00 92.81 106 GLU A C 1
ATOM 859 O O . GLU A 1 106 ? -6.593 10.625 -3.058 1.00 92.81 106 GLU A O 1
ATOM 864 N N . LYS A 1 107 ? -4.904 9.153 -3.049 1.00 92.69 107 LYS A N 1
ATOM 865 C CA . LYS A 1 107 ? -4.941 8.922 -4.500 1.00 92.69 107 LYS A CA 1
ATOM 866 C C . LYS A 1 107 ? -6.206 8.195 -4.954 1.00 92.69 107 LYS A C 1
ATOM 868 O O . LYS A 1 107 ? -6.590 8.354 -6.109 1.00 92.69 107 LYS A O 1
ATOM 873 N N . LEU A 1 108 ? -6.822 7.398 -4.081 1.00 91.00 108 LEU A N 1
ATOM 874 C CA . LEU A 1 108 ? -8.082 6.710 -4.355 1.00 91.00 108 LEU A CA 1
ATOM 875 C C . LEU A 1 108 ? -9.297 7.621 -4.132 1.00 91.00 108 LEU A C 1
ATOM 877 O O . LEU A 1 108 ? -10.251 7.519 -4.891 1.00 91.00 108 LEU A O 1
ATOM 881 N N . TYR A 1 109 ? -9.259 8.536 -3.156 1.00 85.88 109 TYR A N 1
ATOM 882 C CA . TYR A 1 109 ? -10.348 9.494 -2.902 1.00 85.88 109 TYR A CA 1
ATOM 883 C C . TYR A 1 109 ? -10.625 10.427 -4.082 1.00 85.88 109 TYR A C 1
ATOM 885 O O . TYR A 1 109 ? -11.757 10.860 -4.267 1.00 85.88 109 TYR A O 1
ATOM 893 N N . GLY A 1 110 ? -9.616 10.711 -4.906 1.00 76.88 110 GLY A N 1
ATOM 894 C CA . GLY A 1 110 ? -9.795 11.478 -6.140 1.00 76.88 110 GLY A CA 1
ATOM 895 C C . GLY A 1 110 ? -10.534 10.731 -7.259 1.00 76.88 110 GLY A C 1
ATOM 896 O O . GLY A 1 110 ? -10.642 11.272 -8.356 1.00 76.88 110 GLY A O 1
ATOM 897 N N . MET A 1 111 ? -10.989 9.493 -7.034 1.00 83.62 111 MET A N 1
ATOM 898 C CA . MET A 1 111 ? -11.643 8.656 -8.042 1.00 83.62 111 MET A CA 1
ATOM 899 C C . MET A 1 111 ? -13.131 8.465 -7.718 1.00 83.62 111 MET A C 1
ATOM 901 O O . MET A 1 111 ? -13.477 8.085 -6.604 1.00 83.62 111 MET A O 1
ATOM 905 N N . GLU A 1 112 ? -14.011 8.659 -8.708 1.00 80.50 112 GLU A N 1
ATOM 906 C CA . GLU A 1 112 ? -15.461 8.409 -8.564 1.00 80.50 112 GLU A CA 1
ATOM 907 C C . GLU A 1 112 ? -15.772 6.932 -8.279 1.00 80.50 112 GLU A C 1
ATOM 909 O O . GLU A 1 112 ? -16.705 6.596 -7.553 1.00 80.50 112 GLU A O 1
ATOM 914 N N . SER A 1 113 ? -14.972 6.035 -8.854 1.00 86.94 113 SER A N 1
ATOM 915 C CA . SER A 1 113 ? -15.002 4.600 -8.595 1.00 86.94 113 SER A CA 1
ATOM 916 C C . SER A 1 113 ? -13.605 4.016 -8.775 1.00 86.94 113 SER A C 1
ATOM 918 O O . SER A 1 113 ? -12.784 4.564 -9.511 1.00 86.94 113 SER A O 1
ATOM 920 N N . ILE A 1 114 ? -13.323 2.906 -8.093 1.00 87.88 114 ILE A N 1
ATOM 921 C CA . ILE A 1 114 ? -12.046 2.204 -8.236 1.00 87.88 114 ILE A CA 1
ATOM 922 C C . ILE A 1 114 ? -12.035 1.522 -9.609 1.00 87.88 114 ILE A C 1
ATOM 924 O O . ILE A 1 114 ? -12.852 0.624 -9.834 1.00 87.88 114 ILE A O 1
ATOM 928 N N . PRO A 1 115 ? -11.110 1.883 -10.511 1.00 89.56 115 PRO A N 1
ATOM 929 C CA . PRO A 1 115 ? -11.055 1.263 -11.823 1.00 89.56 115 PRO A CA 1
ATOM 930 C C . PRO A 1 115 ? -10.709 -0.227 -11.742 1.00 89.56 115 PRO A C 1
ATOM 932 O O . PRO A 1 115 ? -9.880 -0.645 -10.929 1.00 89.56 115 PRO A O 1
ATOM 935 N N . THR A 1 116 ? -11.282 -1.024 -12.645 1.00 91.75 116 THR A N 1
ATOM 936 C CA . THR A 1 116 ? -11.064 -2.477 -12.720 1.00 91.75 116 THR A CA 1
ATOM 937 C C . THR A 1 116 ? -9.579 -2.840 -12.803 1.00 91.75 116 THR A C 1
ATOM 939 O O . THR A 1 116 ? -9.134 -3.722 -12.076 1.00 91.75 116 THR A O 1
ATOM 942 N N . HIS A 1 117 ? -8.781 -2.100 -13.583 1.00 91.19 117 HIS A N 1
ATOM 943 C CA . HIS A 1 117 ? -7.341 -2.364 -13.714 1.00 91.19 117 HIS A CA 1
ATOM 944 C C . HIS A 1 117 ? -6.560 -2.156 -12.412 1.00 91.19 117 HIS A C 1
ATOM 946 O O . HIS A 1 117 ? -5.532 -2.792 -12.217 1.00 91.19 117 HIS A O 1
A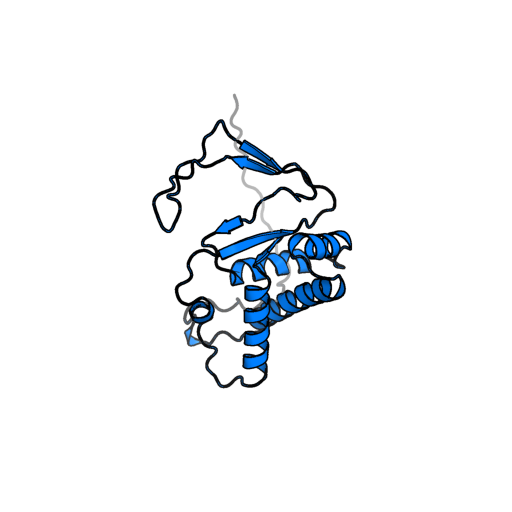TOM 952 N N . VAL A 1 118 ? -7.026 -1.288 -11.505 1.00 92.50 118 VAL A N 1
ATOM 953 C CA . VAL A 1 118 ? -6.388 -1.107 -10.190 1.00 92.50 118 VAL A CA 1
ATOM 954 C C . VAL A 1 118 ? -6.631 -2.336 -9.324 1.00 92.50 118 VAL A C 1
ATOM 956 O O . VAL A 1 118 ? -5.714 -2.814 -8.660 1.00 92.50 118 VAL A O 1
ATOM 959 N N . ARG A 1 119 ? -7.859 -2.866 -9.347 1.00 93.75 119 ARG A N 1
ATOM 960 C CA . ARG A 1 119 ? -8.205 -4.106 -8.646 1.00 93.75 119 ARG A CA 1
ATOM 961 C C . ARG A 1 119 ? -7.400 -5.282 -9.193 1.00 93.75 119 ARG A C 1
ATOM 963 O O . ARG A 1 119 ? -6.844 -6.035 -8.401 1.00 93.75 119 ARG A O 1
ATOM 970 N N . ASP A 1 120 ? -7.326 -5.420 -10.511 1.00 93.94 120 ASP A N 1
ATOM 971 C CA . ASP A 1 120 ? -6.608 -6.522 -11.156 1.00 93.94 120 ASP A CA 1
ATOM 972 C C . ASP A 1 120 ? -5.097 -6.424 -10.868 1.00 93.94 120 ASP A C 1
ATOM 974 O O . ASP A 1 120 ? -4.479 -7.400 -10.457 1.00 93.94 120 ASP A O 1
ATOM 978 N N . ALA A 1 121 ? -4.523 -5.216 -10.879 1.00 93.69 121 ALA A N 1
ATOM 979 C CA . ALA A 1 121 ? -3.140 -5.019 -10.450 1.00 93.69 121 ALA A CA 1
ATOM 980 C C . ALA A 1 121 ? -2.896 -5.405 -8.977 1.00 93.69 121 ALA A C 1
ATOM 982 O O . ALA A 1 121 ? -1.821 -5.892 -8.642 1.00 93.69 121 ALA A O 1
ATOM 983 N N . ILE A 1 122 ? -3.861 -5.195 -8.075 1.00 94.94 122 ILE A N 1
ATOM 984 C CA . ILE A 1 122 ? -3.743 -5.639 -6.674 1.00 94.94 122 ILE A CA 1
ATOM 985 C C . ILE A 1 122 ? -3.760 -7.168 -6.582 1.00 94.94 122 ILE A C 1
ATOM 987 O O . ILE A 1 122 ? -2.961 -7.725 -5.828 1.00 94.94 122 ILE A O 1
ATOM 991 N N . VAL A 1 123 ? -4.637 -7.828 -7.347 1.00 95.50 123 VAL A N 1
ATOM 992 C CA . VAL A 1 123 ? -4.694 -9.296 -7.466 1.00 95.50 123 VAL A CA 1
ATOM 993 C C . VAL A 1 123 ? -3.326 -9.842 -7.859 1.00 95.50 123 VAL A C 1
ATOM 995 O O . VAL A 1 123 ? -2.768 -10.665 -7.132 1.00 95.50 123 VAL A O 1
ATOM 998 N N . ASP A 1 124 ? -2.746 -9.309 -8.932 1.00 93.19 124 ASP A N 1
ATOM 999 C CA . ASP A 1 124 ? -1.487 -9.805 -9.486 1.00 93.19 124 ASP A CA 1
ATOM 1000 C C . ASP A 1 124 ? -0.297 -9.517 -8.560 1.00 93.19 124 ASP A C 1
ATOM 1002 O O . ASP A 1 124 ? 0.505 -10.395 -8.240 1.00 93.19 124 ASP A O 1
ATOM 1006 N N . VAL A 1 125 ? -0.187 -8.278 -8.075 1.00 92.88 125 VAL A N 1
ATOM 1007 C CA . VAL A 1 125 ? 0.993 -7.816 -7.333 1.00 92.88 125 VAL A CA 1
ATOM 1008 C C . VAL A 1 125 ? 1.046 -8.361 -5.902 1.00 92.88 125 VAL A C 1
ATOM 1010 O O . VAL A 1 125 ? 2.142 -8.564 -5.360 1.00 92.88 125 VAL A O 1
ATOM 1013 N N . LEU A 1 126 ? -0.115 -8.572 -5.272 1.00 92.88 126 LEU A N 1
ATOM 1014 C CA . LEU A 1 126 ? -0.211 -9.112 -3.913 1.00 92.88 126 LEU A CA 1
ATOM 1015 C C . LEU A 1 126 ? -0.533 -10.612 -3.881 1.00 92.88 126 LEU A C 1
ATOM 1017 O O . LEU A 1 126 ? -0.448 -11.204 -2.808 1.00 92.88 126 LEU A O 1
ATOM 1021 N N . GLY A 1 127 ? -0.849 -11.232 -5.024 1.00 94.06 127 GLY A N 1
ATOM 1022 C CA . GLY A 1 127 ? -1.150 -12.662 -5.122 1.00 94.06 127 GLY A CA 1
ATOM 1023 C C . GLY A 1 127 ? -2.436 -13.051 -4.391 1.00 94.06 127 GLY A C 1
ATOM 1024 O O . GLY A 1 127 ? -2.466 -14.058 -3.688 1.00 94.06 127 GLY A O 1
ATOM 1025 N N . VAL A 1 128 ? -3.479 -12.228 -4.507 1.00 96.50 128 VAL A N 1
ATOM 1026 C CA . VAL A 1 128 ? -4.759 -12.402 -3.800 1.00 96.50 128 VAL A CA 1
ATOM 1027 C C . VAL A 1 128 ? -5.911 -12.569 -4.779 1.00 96.50 128 VAL A C 1
ATOM 1029 O O . VAL A 1 128 ? -5.819 -12.131 -5.916 1.00 96.50 128 VAL A O 1
ATOM 1032 N N . ASP A 1 129 ? -7.034 -13.146 -4.349 1.00 96.94 129 ASP A N 1
ATOM 1033 C CA . ASP A 1 129 ? -8.227 -13.181 -5.198 1.00 96.94 129 ASP A CA 1
ATOM 1034 C C . ASP A 1 129 ? -8.908 -11.800 -5.321 1.00 96.94 129 ASP A C 1
ATOM 1036 O O . ASP A 1 129 ? -8.670 -10.869 -4.542 1.00 96.94 129 ASP A O 1
ATOM 1040 N N . GLY A 1 130 ? -9.805 -11.662 -6.302 1.00 94.81 130 GLY A N 1
ATOM 1041 C CA . GLY A 1 130 ? -10.497 -10.399 -6.566 1.00 94.81 130 GLY A CA 1
ATOM 1042 C C . GLY A 1 130 ? -11.370 -9.899 -5.408 1.00 94.81 130 GLY A C 1
ATOM 1043 O O . GLY A 1 130 ? -11.509 -8.687 -5.235 1.00 94.81 130 GLY A O 1
ATOM 1044 N N . LYS A 1 131 ? -11.936 -10.791 -4.579 1.00 96.12 131 LYS A N 1
ATOM 1045 C CA . LYS A 1 131 ? -12.714 -10.384 -3.396 1.00 96.12 131 LYS A CA 1
ATOM 1046 C C . LYS A 1 131 ? -11.785 -9.787 -2.347 1.00 96.12 131 LYS A C 1
ATOM 1048 O O . LYS A 1 131 ? -12.092 -8.739 -1.779 1.00 96.12 131 LYS A O 1
ATOM 1053 N N . ARG A 1 132 ? -10.632 -10.417 -2.128 1.00 96.62 132 ARG A N 1
ATOM 1054 C CA . ARG A 1 132 ? -9.614 -9.940 -1.199 1.00 96.62 132 ARG A CA 1
ATOM 1055 C C . ARG A 1 132 ? -8.994 -8.628 -1.667 1.00 96.62 132 ARG A C 1
ATOM 1057 O O . ARG A 1 132 ? -8.814 -7.749 -0.835 1.00 96.62 132 ARG A O 1
ATOM 1064 N N . ALA A 1 133 ? -8.770 -8.439 -2.967 1.00 96.50 133 ALA A N 1
ATOM 1065 C CA . ALA A 1 133 ? -8.327 -7.157 -3.522 1.00 96.50 133 ALA A CA 1
ATOM 1066 C C . ALA A 1 133 ? -9.303 -6.013 -3.196 1.00 96.50 133 ALA A C 1
ATOM 1068 O O . ALA A 1 133 ? -8.886 -4.953 -2.735 1.00 96.50 133 ALA A O 1
ATOM 1069 N N . VAL A 1 134 ? -10.612 -6.238 -3.359 1.00 95.00 134 VAL A N 1
ATOM 1070 C CA . VAL A 1 134 ? -11.639 -5.256 -2.967 1.00 95.00 134 VAL A CA 1
ATOM 1071 C C . VAL A 1 134 ? -11.621 -5.010 -1.458 1.00 95.00 134 VAL A C 1
ATOM 1073 O O . VAL A 1 134 ? -11.740 -3.864 -1.025 1.00 95.00 134 VAL A O 1
ATOM 1076 N N . GLN A 1 135 ? -11.458 -6.065 -0.655 1.00 96.06 135 GLN A N 1
ATOM 1077 C CA . GLN A 1 135 ? -11.385 -5.934 0.797 1.00 96.06 135 GLN A CA 1
ATOM 1078 C C . GLN A 1 135 ? -10.167 -5.113 1.229 1.00 96.06 135 GLN A C 1
ATOM 1080 O O . GLN A 1 135 ? -10.328 -4.209 2.033 1.00 96.06 135 GLN A O 1
ATOM 1085 N N . ILE A 1 136 ? -8.995 -5.335 0.631 1.00 96.94 136 ILE A N 1
ATOM 1086 C CA . ILE A 1 136 ? -7.777 -4.564 0.913 1.00 96.94 136 ILE A CA 1
ATOM 1087 C C . ILE A 1 136 ? -8.009 -3.070 0.701 1.00 96.94 136 ILE A C 1
ATOM 1089 O O . ILE A 1 136 ? -7.580 -2.264 1.521 1.00 96.94 136 ILE A O 1
ATOM 1093 N N . ILE A 1 137 ? -8.710 -2.685 -0.371 1.00 95.69 137 ILE A N 1
ATOM 1094 C CA . ILE A 1 137 ? -8.999 -1.270 -0.627 1.00 95.69 137 ILE A CA 1
ATOM 1095 C C . ILE A 1 137 ? -9.910 -0.688 0.462 1.00 95.69 137 ILE A C 1
ATOM 1097 O O . ILE A 1 137 ? -9.660 0.412 0.954 1.00 95.69 137 ILE A O 1
ATOM 1101 N N . LYS A 1 138 ? -10.930 -1.440 0.883 1.00 94.75 138 LYS A N 1
ATOM 1102 C CA . LYS A 1 138 ? -11.800 -1.039 1.997 1.00 94.75 138 LYS A CA 1
ATOM 1103 C C . LYS A 1 138 ? -11.032 -0.955 3.315 1.00 94.75 138 LYS A C 1
ATOM 1105 O O . LYS A 1 138 ? -11.257 -0.022 4.080 1.00 94.75 138 LYS A O 1
ATOM 1110 N N . ASP A 1 139 ? -10.120 -1.892 3.561 1.00 96.19 139 ASP A N 1
ATOM 1111 C CA . ASP A 1 139 ? -9.308 -1.945 4.774 1.00 96.19 139 ASP A CA 1
ATOM 1112 C C . ASP A 1 139 ? -8.426 -0.695 4.862 1.00 96.19 139 ASP A C 1
ATOM 1114 O O . ASP A 1 139 ? -8.484 0.013 5.864 1.00 96.19 139 ASP A O 1
ATOM 1118 N N . ILE A 1 140 ? -7.692 -0.343 3.796 1.00 96.50 140 ILE A N 1
ATOM 1119 C CA . ILE A 1 140 ? -6.856 0.870 3.800 1.00 96.50 140 ILE A CA 1
ATOM 1120 C C . ILE A 1 140 ? -7.690 2.151 3.932 1.00 96.50 140 ILE A C 1
ATOM 1122 O O . ILE A 1 140 ? -7.281 3.058 4.655 1.00 96.50 140 ILE A O 1
ATOM 1126 N N . GLN A 1 141 ? -8.873 2.221 3.309 1.00 94.56 141 GLN A N 1
ATOM 1127 C CA . GLN A 1 141 ? -9.788 3.358 3.460 1.00 94.56 141 GLN A CA 1
ATOM 1128 C C . GLN A 1 141 ? -10.275 3.501 4.903 1.00 94.56 141 GLN A C 1
ATOM 1130 O O . GLN A 1 141 ? -10.250 4.603 5.449 1.00 94.56 141 GLN A O 1
ATOM 1135 N N . ARG A 1 142 ? -10.667 2.391 5.539 1.00 93.81 142 ARG A N 1
ATOM 1136 C CA . ARG A 1 142 ? -11.081 2.363 6.947 1.00 93.81 142 ARG A CA 1
ATOM 1137 C C . ARG A 1 142 ? -9.939 2.767 7.875 1.00 93.81 142 ARG A C 1
ATOM 1139 O O . ARG A 1 142 ? -10.148 3.569 8.779 1.00 93.81 142 ARG A O 1
ATOM 1146 N N . ILE A 1 143 ? -8.738 2.241 7.631 1.00 94.38 143 ILE A N 1
ATOM 1147 C CA . ILE A 1 143 ? -7.531 2.586 8.386 1.00 94.38 143 ILE A CA 1
ATOM 1148 C C . ILE A 1 143 ? -7.287 4.094 8.325 1.00 94.38 143 ILE A C 1
ATOM 1150 O O . ILE A 1 143 ? -7.173 4.736 9.366 1.00 94.38 143 ILE A O 1
ATOM 1154 N N . TYR A 1 144 ? -7.275 4.673 7.126 1.00 94.19 144 TYR A N 1
ATOM 1155 C CA . TYR A 1 144 ? -7.077 6.109 6.966 1.00 94.19 144 TYR A CA 1
ATOM 1156 C C . TYR A 1 144 ? -8.200 6.936 7.605 1.00 94.19 144 TYR A C 1
ATOM 1158 O O . TYR A 1 144 ? -7.911 7.913 8.291 1.00 94.19 144 TYR A O 1
ATOM 1166 N N . GLY A 1 145 ? -9.463 6.521 7.448 1.00 91.31 145 GLY A N 1
ATOM 1167 C CA . GLY A 1 145 ? -10.607 7.169 8.098 1.00 91.31 145 GLY A CA 1
ATOM 1168 C C . GLY A 1 145 ? -10.447 7.234 9.617 1.00 91.31 145 GLY A C 1
ATOM 1169 O O . GLY A 1 145 ? -10.603 8.298 10.205 1.00 91.31 145 GLY A O 1
ATOM 1170 N N . SER A 1 146 ? -9.986 6.141 10.239 1.00 89.50 146 SER A N 1
ATOM 1171 C CA . SER A 1 146 ? -9.711 6.121 11.682 1.00 89.50 146 SER A CA 1
ATOM 1172 C C . SER A 1 146 ? -8.681 7.170 12.118 1.00 89.50 146 SER A C 1
ATOM 1174 O O . SER A 1 146 ? -8.763 7.680 13.232 1.00 89.50 146 SER A O 1
ATOM 1176 N N . TRP A 1 147 ? -7.728 7.530 11.253 1.00 89.19 147 TRP A N 1
ATOM 1177 C CA . TRP A 1 147 ? -6.718 8.545 11.556 1.00 89.19 147 TRP A CA 1
ATOM 1178 C C . TRP A 1 147 ? -7.252 9.962 11.384 1.00 89.19 147 TRP A C 1
ATOM 1180 O O . TRP A 1 147 ? -6.974 10.814 12.222 1.00 89.19 147 TRP A O 1
ATOM 1190 N N . VAL A 1 148 ? -8.025 10.207 10.324 1.00 86.19 148 VAL A N 1
ATOM 1191 C CA . VAL A 1 148 ? -8.611 11.527 10.040 1.00 86.19 148 VAL A CA 1
ATOM 1192 C C . VAL A 1 148 ? -9.653 11.907 11.091 1.00 86.19 148 VAL A C 1
ATOM 1194 O O . VAL A 1 148 ? -9.690 13.052 11.534 1.00 86.19 148 VAL A O 1
ATOM 1197 N N . ASP A 1 149 ? -10.448 10.938 11.544 1.00 79.06 149 ASP A N 1
ATOM 1198 C CA . ASP A 1 149 ? -11.502 11.159 12.537 1.00 79.06 149 ASP A CA 1
ATOM 1199 C C . ASP A 1 149 ? -10.972 11.174 13.984 1.00 79.06 149 ASP A C 1
ATOM 1201 O O . ASP A 1 149 ? -11.716 11.459 14.931 1.00 79.06 149 ASP A O 1
ATOM 1205 N N . THR A 1 150 ? -9.682 10.880 14.1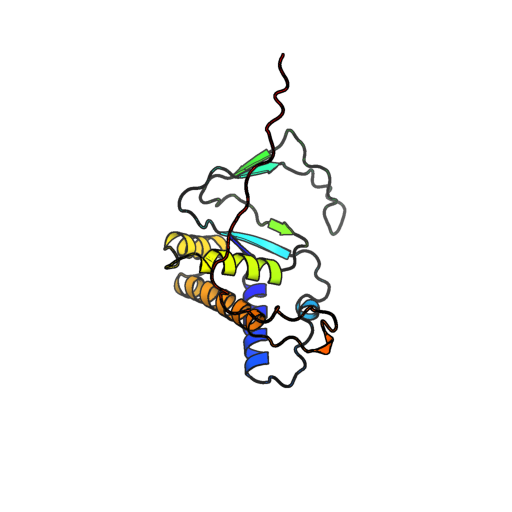90 1.00 76.06 150 THR A N 1
ATOM 1206 C CA . THR A 1 150 ? -9.074 10.897 15.523 1.00 76.06 150 THR A CA 1
ATOM 1207 C C . THR A 1 150 ? -9.025 12.326 16.062 1.00 76.06 150 THR A C 1
ATOM 1209 O O . THR A 1 150 ? -8.345 13.205 15.532 1.00 76.06 150 THR A O 1
ATOM 1212 N N . LYS A 1 151 ? -9.700 12.557 17.194 1.00 71.75 151 LYS A N 1
ATOM 1213 C CA . LYS A 1 151 ? -9.600 13.820 17.931 1.00 71.75 151 LYS A CA 1
ATOM 1214 C C . LYS A 1 151 ? -8.211 13.938 18.552 1.00 71.75 151 LYS A C 1
ATOM 1216 O O . LYS A 1 151 ? -7.902 13.244 19.519 1.00 71.75 151 LYS A O 1
ATOM 1221 N N . VAL A 1 152 ? -7.391 14.837 18.015 1.00 67.12 152 VAL A N 1
ATOM 1222 C CA . VAL A 1 152 ? -6.083 15.162 18.593 1.00 67.12 152 VAL A CA 1
ATOM 1223 C C . VAL A 1 152 ? -6.298 15.776 19.984 1.00 67.12 152 VAL A C 1
ATOM 1225 O O . VAL A 1 152 ? -7.065 16.737 20.108 1.00 67.12 152 VAL A O 1
ATOM 1228 N N . PRO A 1 153 ? -5.664 15.248 21.047 1.00 67.19 153 PRO A N 1
ATOM 1229 C CA . PRO A 1 153 ? -5.762 15.848 22.368 1.00 67.19 153 PRO A CA 1
ATOM 1230 C C . PRO A 1 153 ? -5.287 17.305 22.359 1.00 67.19 153 PRO A C 1
ATOM 1232 O O . PRO A 1 153 ? -4.265 17.628 21.763 1.00 67.19 153 PRO A O 1
ATOM 1235 N N . VAL A 1 154 ? -5.993 18.182 23.074 1.00 67.38 154 VAL A N 1
ATOM 1236 C CA . VAL A 1 154 ? -5.740 19.639 23.089 1.00 67.38 154 VAL A CA 1
ATOM 1237 C C . VAL A 1 154 ? -4.294 19.998 23.478 1.00 67.38 154 VAL A C 1
ATOM 1239 O O . VAL A 1 154 ? -3.758 21.008 23.039 1.00 67.38 154 VAL A O 1
ATOM 1242 N N . HIS A 1 155 ? -3.625 19.144 24.256 1.00 72.62 155 HIS A N 1
ATOM 1243 C CA . HIS A 1 155 ? -2.239 19.341 24.686 1.00 72.62 155 HIS A CA 1
ATOM 1244 C C . HIS A 1 155 ? -1.183 18.981 23.626 1.00 72.62 155 HIS A C 1
ATOM 1246 O O . HIS A 1 155 ? -0.008 19.261 23.835 1.00 72.62 155 HIS A O 1
ATOM 1252 N N . PHE A 1 156 ? -1.564 18.339 22.517 1.00 67.00 156 PHE A N 1
ATOM 1253 C CA . PHE A 1 156 ? -0.624 17.909 21.476 1.00 67.00 156 PHE A CA 1
ATOM 1254 C C . PHE A 1 156 ? -0.179 19.065 20.565 1.00 67.00 156 PHE A C 1
ATOM 1256 O O . PHE A 1 156 ? 0.861 18.976 19.919 1.00 67.00 156 PHE A O 1
ATOM 1263 N N . ALA A 1 157 ? -0.955 20.151 20.519 1.00 60.31 157 ALA A N 1
ATOM 1264 C CA . ALA A 1 157 ? -0.633 21.363 19.772 1.00 60.31 157 ALA A CA 1
ATOM 1265 C C . ALA A 1 157 ? -1.169 22.609 20.509 1.00 60.31 157 ALA A C 1
ATOM 1267 O O . ALA A 1 157 ? -2.140 23.216 20.052 1.00 60.31 157 ALA A O 1
ATOM 1268 N N . PRO A 1 158 ? -0.569 22.986 21.656 1.00 62.53 158 PRO A N 1
ATOM 1269 C CA . PRO A 1 158 ? -1.056 24.098 22.477 1.00 62.53 158 PRO A CA 1
ATOM 1270 C C . PRO A 1 158 ? -1.043 25.448 21.738 1.00 62.53 158 PRO A C 1
ATOM 1272 O O . PRO A 1 158 ? -1.842 26.319 22.066 1.00 62.53 158 PRO A O 1
ATOM 1275 N N . ASP A 1 159 ? -0.205 25.581 20.702 1.00 62.09 159 ASP A N 1
ATOM 1276 C CA . ASP A 1 159 ? 0.019 26.822 19.951 1.00 62.09 159 ASP A CA 1
ATOM 1277 C C . ASP A 1 159 ? -0.552 26.808 18.521 1.00 62.09 159 ASP A C 1
ATOM 1279 O O . ASP A 1 159 ? -0.156 27.628 17.692 1.00 62.09 159 ASP A O 1
ATOM 1283 N N . MET A 1 160 ? -1.464 25.889 18.178 1.00 59.44 160 MET A N 1
ATOM 1284 C CA . MET A 1 160 ? -2.134 25.960 16.871 1.00 59.44 160 MET A CA 1
ATOM 1285 C C . MET A 1 160 ? -2.979 27.245 16.802 1.00 59.44 160 MET A C 1
ATOM 1287 O O . MET A 1 160 ? -3.934 27.374 17.576 1.00 59.44 160 MET A O 1
ATOM 1291 N N . PRO A 1 161 ? -2.675 28.196 15.893 1.00 59.03 161 PRO A N 1
ATOM 1292 C CA . PRO A 1 161 ? -3.511 29.372 15.726 1.00 59.03 161 PRO A CA 1
ATOM 1293 C C . PRO A 1 161 ? -4.904 28.905 15.314 1.00 59.03 161 PRO A C 1
ATOM 1295 O O . PRO A 1 161 ? -5.061 28.163 14.342 1.00 59.03 161 PRO A O 1
ATOM 1298 N N . GLN A 1 162 ? -5.914 29.297 16.092 1.00 58.34 162 GLN A N 1
ATOM 1299 C CA . GLN A 1 162 ? -7.289 28.930 15.786 1.00 58.34 162 GLN A CA 1
ATOM 1300 C C . GLN A 1 162 ? -7.653 29.405 14.374 1.00 58.34 162 GLN A C 1
ATOM 1302 O O . GLN A 1 162 ? -7.195 30.479 13.965 1.00 58.34 162 GLN A O 1
ATOM 1307 N N . PRO A 1 163 ? -8.478 28.643 13.628 1.00 52.03 163 PRO A N 1
ATOM 1308 C CA . PRO A 1 163 ? -9.006 29.112 12.359 1.00 52.03 163 PRO A CA 1
ATOM 1309 C C . PRO A 1 163 ? -9.622 30.490 12.580 1.00 52.03 163 PRO A C 1
ATOM 1311 O O . PRO A 1 163 ? -10.494 30.646 13.438 1.00 52.03 163 PRO A O 1
ATOM 1314 N N . LEU A 1 164 ? -9.123 31.491 11.849 1.00 46.28 164 LEU A N 1
ATOM 1315 C CA . LEU A 1 164 ? -9.658 32.846 11.905 1.00 46.28 164 LEU A CA 1
ATOM 1316 C C . LEU A 1 164 ? -11.182 32.762 11.744 1.00 46.28 164 LEU A C 1
ATOM 1318 O O . LEU A 1 164 ? -11.644 32.076 10.824 1.00 46.28 164 LEU A O 1
ATOM 1322 N N . PRO A 1 165 ? -11.970 33.419 12.615 1.00 47.94 165 PRO A N 1
ATOM 1323 C CA . PRO A 1 165 ? -13.410 33.449 12.446 1.00 47.94 165 PRO A CA 1
ATOM 1324 C C . PRO A 1 165 ? -13.692 33.969 11.041 1.00 47.94 165 PRO A C 1
ATOM 1326 O O . PRO A 1 165 ? -13.189 35.026 10.661 1.00 47.94 165 PRO A O 1
ATOM 1329 N N . THR A 1 166 ? -14.449 33.196 10.260 1.00 50.06 166 THR A N 1
ATOM 1330 C CA . THR A 1 166 ? -14.891 33.587 8.923 1.00 50.06 166 THR A CA 1
ATOM 1331 C C . THR A 1 166 ? -15.665 34.891 9.056 1.00 50.06 166 THR A C 1
ATOM 1333 O O . THR A 1 166 ? -16.845 34.892 9.419 1.00 50.06 166 THR A O 1
ATOM 1336 N N . SER A 1 167 ? -14.988 36.012 8.826 1.00 42.06 167 SER A N 1
ATOM 1337 C CA . SER A 1 167 ? -15.636 37.302 8.710 1.00 42.06 167 SER A CA 1
ATOM 1338 C C . SER A 1 167 ? -16.587 37.219 7.521 1.00 42.06 167 SER A C 1
ATOM 1340 O O . SER A 1 167 ? -16.235 36.778 6.425 1.00 42.06 167 SER A O 1
ATOM 1342 N N . LYS A 1 168 ? -17.845 37.571 7.788 1.00 46.00 168 LYS A N 1
ATOM 1343 C CA . LYS A 1 168 ? -18.900 37.738 6.787 1.00 46.00 168 LYS A CA 1
ATOM 1344 C C . LYS A 1 168 ? -18.404 38.614 5.624 1.00 46.00 168 LYS A C 1
ATOM 1346 O O . LYS A 1 168 ? -17.539 39.462 5.835 1.00 46.00 168 LYS A O 1
ATOM 1351 N N . PRO A 1 169 ? -18.974 38.461 4.416 1.00 46.28 169 PRO A N 1
ATOM 1352 C CA . PRO A 1 169 ? -18.570 39.253 3.264 1.00 46.28 169 PRO A CA 1
ATOM 1353 C C . PRO A 1 169 ? -18.982 40.715 3.473 1.00 46.28 169 PRO A C 1
ATOM 1355 O O . PRO A 1 169 ? -20.151 41.069 3.316 1.00 46.28 169 PRO A O 1
ATOM 1358 N N . GLU A 1 170 ? -18.032 41.575 3.834 1.00 40.75 170 GLU A N 1
ATOM 1359 C CA . GLU A 1 170 ? -18.248 43.018 3.804 1.00 40.75 170 GLU A CA 1
ATOM 1360 C C . GLU A 1 170 ? -18.116 43.531 2.368 1.00 40.75 170 GLU A C 1
ATOM 1362 O O . GLU A 1 170 ? -17.041 43.657 1.787 1.00 40.75 170 GLU A O 1
ATOM 1367 N N . SER A 1 171 ? -19.300 43.748 1.796 1.00 41.97 171 SER A N 1
ATOM 1368 C CA . SER A 1 171 ? -19.665 44.785 0.834 1.00 41.97 171 SER A CA 1
ATOM 1369 C C . SER A 1 171 ? -18.584 45.838 0.538 1.00 41.97 171 SER A C 1
ATOM 1371 O O . SER A 1 171 ? -18.293 46.700 1.359 1.00 41.97 171 SER A O 1
ATOM 1373 N N . SER A 1 172 ? -18.121 45.830 -0.713 1.00 46.66 172 SER A N 1
ATOM 1374 C CA . SER A 1 172 ? -17.908 46.995 -1.584 1.00 46.66 172 SER A CA 1
ATOM 1375 C C . SER A 1 172 ? -17.580 48.346 -0.930 1.00 46.66 172 SER A C 1
ATOM 1377 O O . SER A 1 172 ? -18.494 49.060 -0.521 1.00 46.66 172 SER A O 1
ATOM 1379 N N . THR A 1 173 ? -16.334 48.826 -1.050 1.00 37.69 173 THR A N 1
ATOM 1380 C CA . THR A 1 173 ? -16.106 50.244 -1.401 1.00 37.69 173 THR A CA 1
ATOM 1381 C C . THR A 1 173 ? -14.738 50.494 -2.058 1.00 37.69 1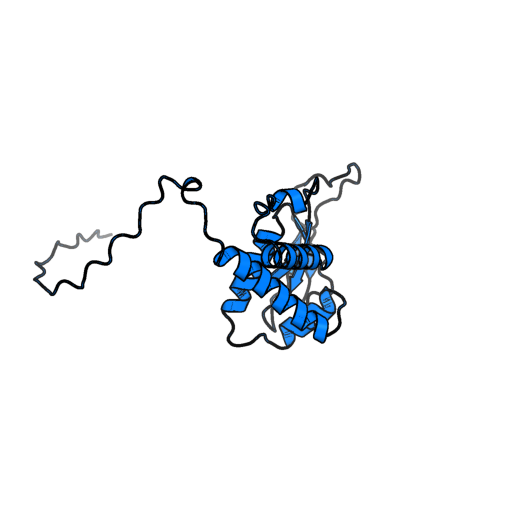73 THR A C 1
ATOM 1383 O O . THR A 1 173 ? -13.685 50.258 -1.482 1.00 37.69 173 THR A O 1
ATOM 1386 N N . SER A 1 174 ? -14.806 51.003 -3.294 1.00 39.06 174 SER A N 1
ATOM 1387 C CA . SER A 1 174 ? -13.898 51.949 -3.971 1.00 39.06 174 SER A CA 1
ATOM 1388 C C . SER A 1 174 ? -12.374 51.726 -3.982 1.00 39.06 174 SER A C 1
ATOM 1390 O O . SER A 1 174 ? -11.657 51.949 -3.013 1.00 39.06 174 SER A O 1
ATOM 1392 N N . ARG A 1 175 ? -11.872 51.470 -5.194 1.00 42.66 175 ARG A N 1
ATOM 1393 C CA . ARG A 1 175 ? -10.464 51.506 -5.612 1.00 42.66 175 ARG A CA 1
ATOM 1394 C C . ARG A 1 175 ? -10.061 52.928 -6.041 1.00 42.66 175 ARG A C 1
ATOM 1396 O O . ARG A 1 175 ? -10.741 53.472 -6.911 1.00 42.66 175 ARG A O 1
ATOM 1403 N N . PRO A 1 176 ? -8.911 53.467 -5.598 1.00 39.97 176 PRO A N 1
ATOM 1404 C CA . PRO A 1 176 ? -8.204 54.508 -6.339 1.00 39.97 176 PRO A CA 1
ATOM 1405 C C . PRO A 1 176 ? -6.936 53.953 -7.015 1.00 39.97 176 PRO A C 1
ATOM 1407 O O . PRO A 1 176 ? -5.966 53.552 -6.382 1.00 39.97 176 PRO A O 1
ATOM 1410 N N . THR A 1 177 ? -7.024 53.878 -8.340 1.00 46.31 177 THR A N 1
ATOM 1411 C CA . THR A 1 177 ? -6.115 54.434 -9.361 1.00 46.31 177 THR A CA 1
ATOM 1412 C C . THR A 1 177 ? -4.580 54.396 -9.183 1.00 46.31 177 THR A C 1
ATOM 1414 O O . THR A 1 177 ? -4.003 55.146 -8.409 1.00 46.31 177 THR A O 1
ATOM 1417 N N . LYS A 1 178 ? -3.965 53.609 -10.088 1.00 48.59 178 LYS A N 1
ATOM 1418 C CA . LYS A 1 178 ? -2.680 53.744 -10.825 1.00 48.59 178 LYS A CA 1
ATOM 1419 C C . LYS A 1 178 ? -1.386 54.113 -10.071 1.00 48.59 178 LYS A C 1
ATOM 1421 O O . LYS A 1 178 ? -1.228 55.215 -9.563 1.00 48.59 178 LYS A O 1
ATOM 1426 N N . ARG A 1 179 ? -0.359 53.269 -10.260 1.00 40.69 179 ARG A N 1
ATOM 1427 C CA . ARG A 1 179 ? 1.049 53.701 -10.345 1.00 40.69 179 ARG A CA 1
ATOM 1428 C C . ARG A 1 179 ? 1.647 53.349 -11.717 1.00 40.69 179 ARG A C 1
ATOM 1430 O O . ARG A 1 179 ? 1.176 52.389 -12.331 1.00 40.69 179 ARG A O 1
ATOM 1437 N N . PRO A 1 180 ? 2.612 54.139 -12.222 1.00 47.69 180 PRO A N 1
ATOM 1438 C CA . PRO A 1 180 ? 3.084 54.070 -13.599 1.00 47.69 180 PRO A CA 1
ATOM 1439 C C . PRO A 1 180 ? 4.102 52.948 -13.821 1.00 47.69 180 PRO A C 1
ATOM 1441 O O . PRO A 1 180 ? 4.839 52.558 -12.918 1.00 47.69 180 PRO A O 1
ATOM 1444 N N . ARG A 1 181 ? 4.119 52.459 -15.062 1.00 40.62 181 ARG A N 1
ATOM 1445 C CA . ARG A 1 181 ? 5.028 51.457 -15.616 1.00 40.62 181 ARG A CA 1
ATOM 1446 C C . ARG A 1 181 ? 6.308 52.166 -16.060 1.00 40.62 181 ARG A C 1
ATOM 1448 O O . ARG A 1 181 ? 6.243 52.997 -16.959 1.00 40.62 181 ARG A O 1
ATOM 1455 N N . THR A 1 182 ? 7.439 51.851 -15.439 1.00 45.44 182 THR A N 1
ATOM 1456 C CA . THR A 1 182 ? 8.750 52.267 -15.947 1.00 45.44 182 THR A CA 1
ATOM 1457 C C . THR A 1 182 ? 9.187 51.255 -16.998 1.00 45.44 182 THR A C 1
ATOM 1459 O O . THR A 1 182 ? 9.373 50.076 -16.696 1.00 45.44 182 THR A O 1
ATOM 1462 N N . GLU A 1 183 ? 9.275 51.713 -18.242 1.00 45.03 183 GLU A N 1
ATOM 1463 C CA . GLU A 1 183 ? 9.933 51.012 -19.339 1.00 45.03 183 GLU A CA 1
ATOM 1464 C C . GLU A 1 183 ? 11.447 51.032 -19.109 1.00 45.03 183 GLU A C 1
ATOM 1466 O O . GLU A 1 183 ? 12.016 52.072 -18.782 1.00 45.03 183 GLU A O 1
ATOM 1471 N N . ILE A 1 184 ? 12.095 49.883 -19.285 1.00 45.25 184 ILE A N 1
ATOM 1472 C CA . ILE A 1 184 ? 13.541 49.805 -19.478 1.00 45.25 184 ILE A CA 1
ATOM 1473 C C . ILE A 1 184 ? 13.711 49.405 -20.939 1.00 45.25 184 ILE A C 1
ATOM 1475 O O . ILE A 1 184 ? 13.338 48.298 -21.332 1.00 45.25 184 ILE A O 1
ATOM 1479 N N . GLY A 1 185 ? 14.157 50.363 -21.747 1.00 51.47 185 GLY A N 1
ATOM 1480 C CA . GLY A 1 185 ? 14.527 50.157 -23.138 1.00 51.47 185 GLY A CA 1
ATOM 1481 C C . GLY A 1 185 ? 15.981 49.701 -23.251 1.00 51.47 185 GLY A C 1
ATOM 1482 O O . GLY A 1 185 ? 16.831 50.258 -22.563 1.00 51.47 185 GLY A O 1
ATOM 1483 N N . LEU A 1 186 ? 16.160 48.713 -24.137 1.00 47.19 186 LEU A N 1
ATOM 1484 C CA . LEU A 1 186 ? 17.345 48.285 -24.901 1.00 47.19 186 LEU A CA 1
ATOM 1485 C C . LEU A 1 186 ? 18.678 48.109 -24.160 1.00 47.19 186 LEU A C 1
ATOM 1487 O O . LEU A 1 186 ? 19.351 49.115 -23.856 1.00 47.19 186 LEU A O 1
#

Mean predicted aligned error: 12.51 Å

Sequence (186 aa):
MILPTLDIIDMFHDRVRLLEASPTSAAEDIMKTYGSQRVFKYRLIPLRDKLTNIIRYNRPVVVEGPYPDIFPAAETEFSAHKYPFDTLPPLYSHVLPHFVIANAVEKLYGMESIPTHVRDAIVDVLGVDGKRAVQIIKDIQRIYGSWVDTKVPVHFAPDMPQPLPTSKPESSTSRPTKRPRTEIGL

Radius of gyration: 24.04 Å; Cα contacts (8 Å, |Δi|>4): 158; chains: 1; bounding box: 48×68×52 Å

Secondary structure (DSSP, 8-state):
-EEE-HHHHHHHHHHHHHHHH-TTS----GGGGGTT---EEEEE--SSS--PPEEEEPPP---SSSS---PPPPTT-EEEEPTT-TT-PPEEESS-HHHHHHHHHHHHHT-SS--HHHHHHHHHHHT--HHHHHHHHHHHHHHHHHHHT----GGG-TTPPPPPP---------------------

Foldseek 3Di:
DKAFAPVVLVLLLVLLVVCVVPVPPPSPPPVVSCPPDQKTWMDDQDQDPADAKDKAAADDFDPDDPDGDDDDGDPPHIDTAHPVRLVPDIDMDRPDRLVVLLVVLVVVVVDPDRDPSSLVSQCSGNVHDSVVSVVSNVSSNSSNVSVVPDDDPCVVCVPDDPDDPPDDDDDDDDDDDDDDDDDDDD